Protein AF-A0A257IXV7-F1 (afdb_monomer_lite)

Structure (mmCIF, N/CA/C/O backbone):
data_AF-A0A257IXV7-F1
#
_entry.id   AF-A0A257IXV7-F1
#
loop_
_atom_site.group_PDB
_atom_site.id
_atom_site.type_symbol
_atom_site.label_atom_id
_atom_site.label_alt_id
_atom_site.label_comp_id
_atom_site.label_asym_id
_atom_site.label_entity_id
_atom_site.label_seq_id
_atom_site.pdbx_PDB_ins_code
_atom_site.Cartn_x
_atom_site.Cartn_y
_atom_site.Cartn_z
_atom_site.occupancy
_atom_site.B_iso_or_equiv
_atom_site.auth_seq_id
_atom_site.auth_comp_id
_atom_site.auth_asym_id
_atom_site.auth_atom_id
_atom_site.pdbx_PDB_model_num
ATOM 1 N N . MET A 1 1 ? -72.118 -37.838 -24.272 1.00 42.31 1 MET A N 1
ATOM 2 C CA . MET A 1 1 ? -72.171 -36.484 -24.863 1.00 42.31 1 MET A CA 1
ATOM 3 C C . MET A 1 1 ? -71.208 -36.444 -26.037 1.00 42.31 1 MET A C 1
ATOM 5 O O . MET A 1 1 ? -70.030 -36.716 -25.854 1.00 42.31 1 MET A O 1
ATOM 9 N N . ARG A 1 2 ? -71.746 -36.258 -27.247 1.00 42.31 2 ARG A N 1
ATOM 10 C CA . ARG A 1 2 ? -71.020 -36.169 -28.523 1.00 42.31 2 ARG A CA 1
ATOM 11 C C . ARG A 1 2 ? -70.826 -34.693 -28.878 1.00 42.31 2 ARG A C 1
ATOM 13 O O . ARG A 1 2 ? -71.788 -33.951 -28.738 1.00 42.31 2 ARG A O 1
ATOM 20 N N . ALA A 1 3 ? -69.662 -34.327 -29.409 1.00 39.88 3 ALA A N 1
ATOM 21 C CA . ALA A 1 3 ? -69.516 -33.292 -30.443 1.00 39.88 3 ALA A CA 1
ATOM 22 C C . ALA A 1 3 ? -68.103 -33.408 -31.058 1.00 39.88 3 ALA A C 1
ATOM 24 O O . ALA A 1 3 ? -67.112 -33.127 -30.395 1.00 39.88 3 ALA A O 1
ATOM 25 N N . THR A 1 4 ? -67.938 -34.179 -32.137 1.00 46.69 4 THR A N 1
ATOM 26 C CA . THR A 1 4 ? -67.745 -33.710 -33.530 1.00 46.69 4 THR A CA 1
ATOM 27 C C . THR A 1 4 ? -66.687 -32.617 -33.723 1.00 46.69 4 THR A C 1
ATOM 29 O O . THR A 1 4 ? -66.918 -31.440 -33.480 1.00 46.69 4 THR A O 1
ATOM 32 N N . ARG A 1 5 ? -65.536 -33.064 -34.251 1.00 48.94 5 ARG A N 1
ATOM 33 C CA . ARG A 1 5 ? -64.603 -32.294 -35.092 1.00 48.94 5 ARG A CA 1
ATOM 34 C C . ARG A 1 5 ? -65.291 -31.898 -36.408 1.00 48.94 5 ARG A C 1
ATOM 36 O O . ARG A 1 5 ? -66.343 -32.457 -36.689 1.00 48.94 5 ARG A O 1
ATOM 43 N N . TRP A 1 6 ? -64.643 -31.019 -37.179 1.00 37.69 6 TRP A N 1
ATOM 44 C CA . TRP A 1 6 ? -64.470 -30.893 -38.652 1.00 37.69 6 TRP A CA 1
ATOM 45 C C . TRP A 1 6 ? -64.016 -29.430 -38.887 1.00 37.69 6 TRP A C 1
ATOM 47 O O . TRP A 1 6 ? -64.433 -28.561 -38.135 1.00 37.69 6 TRP A O 1
ATOM 57 N N . ALA A 1 7 ? -63.242 -29.002 -39.879 1.00 41.19 7 ALA A N 1
ATOM 58 C CA . ALA A 1 7 ? -62.099 -29.504 -40.631 1.00 41.19 7 ALA A CA 1
ATOM 59 C C . ALA A 1 7 ? -61.463 -28.248 -41.294 1.00 41.19 7 ALA A C 1
ATOM 61 O O . ALA A 1 7 ? -62.128 -27.234 -41.476 1.00 41.19 7 ALA A O 1
ATOM 62 N N . ASN A 1 8 ? -60.172 -28.358 -41.595 1.00 44.66 8 ASN A N 1
ATOM 63 C CA . ASN A 1 8 ? -59.242 -27.507 -42.357 1.00 44.66 8 ASN A CA 1
ATOM 64 C C . ASN A 1 8 ? -59.775 -26.559 -43.453 1.00 44.66 8 ASN A C 1
ATOM 66 O O . ASN A 1 8 ? -60.693 -26.929 -44.171 1.00 44.66 8 ASN A O 1
ATOM 70 N N . LEU A 1 9 ? -59.042 -25.450 -43.678 1.00 38.41 9 LEU A N 1
ATOM 71 C CA . LEU A 1 9 ? -58.575 -24.875 -44.974 1.00 38.41 9 LEU A CA 1
ATOM 72 C C . LEU A 1 9 ? -57.929 -23.497 -44.671 1.00 38.41 9 LEU A C 1
ATOM 74 O O . LEU A 1 9 ? -58.602 -22.598 -44.190 1.00 38.41 9 LEU A O 1
ATOM 78 N N . ALA A 1 10 ? -56.600 -23.349 -44.621 1.00 39.06 10 ALA A N 1
ATOM 79 C CA . ALA A 1 10 ? -55.669 -23.092 -45.732 1.00 39.06 10 ALA A CA 1
ATOM 80 C C . ALA A 1 10 ? -56.021 -21.867 -46.606 1.00 39.06 10 ALA A C 1
ATOM 82 O O . ALA A 1 10 ? -56.956 -21.943 -47.392 1.00 39.06 10 ALA A O 1
ATOM 83 N N . ALA A 1 11 ? -55.223 -20.792 -46.506 1.00 33.66 11 ALA A N 1
ATOM 84 C CA . ALA A 1 11 ? -54.582 -20.081 -47.630 1.00 33.66 11 ALA A CA 1
ATOM 85 C C . ALA A 1 11 ? -53.959 -18.746 -47.167 1.00 33.66 11 ALA A C 1
ATOM 87 O O . ALA A 1 11 ? -54.632 -17.873 -46.626 1.00 33.66 11 ALA A O 1
ATOM 88 N N . MET A 1 12 ? -52.657 -18.598 -47.418 1.00 40.56 12 MET A N 1
ATOM 89 C CA . MET A 1 12 ? -51.965 -17.310 -47.542 1.00 40.56 12 MET A CA 1
ATOM 90 C C . MET A 1 12 ? -52.510 -16.531 -48.753 1.00 40.56 12 MET A C 1
ATOM 92 O O . MET A 1 12 ? -52.848 -17.166 -49.745 1.00 40.56 12 MET A O 1
ATOM 96 N N . LEU A 1 13 ? -52.492 -15.191 -48.720 1.00 32.16 13 LEU A N 1
ATOM 97 C CA . LEU A 1 13 ? -51.752 -14.344 -49.680 1.00 32.16 13 LEU A CA 1
ATOM 98 C C . LEU A 1 13 ? -51.923 -12.835 -49.367 1.00 32.16 13 LEU A C 1
ATOM 100 O O . LEU A 1 13 ? -53.020 -12.293 -49.373 1.00 32.16 13 LEU A O 1
ATOM 104 N N . THR A 1 14 ? -50.778 -12.208 -49.092 1.00 34.28 14 THR A N 1
ATOM 105 C CA . THR A 1 14 ? -50.257 -10.901 -49.553 1.00 34.28 14 THR A CA 1
ATOM 106 C C . THR A 1 14 ? -51.119 -9.631 -49.726 1.00 34.28 14 THR A C 1
ATOM 108 O O . THR A 1 14 ? -51.971 -9.534 -50.597 1.00 34.28 14 THR A O 1
ATOM 111 N N . ALA A 1 15 ? -50.611 -8.593 -49.039 1.00 35.75 15 ALA A N 1
ATOM 112 C CA . ALA A 1 15 ? -50.247 -7.241 -49.503 1.00 35.75 15 ALA A CA 1
ATOM 113 C C . ALA A 1 15 ? -51.331 -6.207 -49.860 1.00 35.75 15 ALA A C 1
ATOM 115 O O . ALA A 1 15 ? -51.980 -6.310 -50.891 1.00 35.75 15 ALA A O 1
ATOM 116 N N . LEU A 1 16 ? -51.318 -5.077 -49.133 1.00 35.91 16 LEU A N 1
ATOM 117 C CA . LEU A 1 16 ? -51.128 -3.760 -49.757 1.00 35.91 16 LEU A CA 1
ATOM 118 C C . LEU A 1 16 ? -50.654 -2.711 -48.734 1.00 35.91 16 LEU A C 1
ATOM 120 O O . LEU A 1 16 ? -51.244 -2.548 -47.670 1.00 35.91 16 LEU A O 1
ATOM 124 N N . ALA A 1 17 ? -49.572 -2.011 -49.075 1.00 44.06 17 ALA A N 1
ATOM 125 C CA . ALA A 1 17 ? -49.037 -0.870 -48.343 1.00 44.06 17 ALA A CA 1
ATOM 126 C C . ALA A 1 17 ? -49.792 0.413 -48.724 1.00 44.06 17 ALA A C 1
ATOM 128 O O . ALA A 1 17 ? -50.020 0.658 -49.905 1.00 44.06 17 ALA A O 1
ATOM 129 N N . MET A 1 18 ? -50.104 1.257 -47.739 1.00 43.31 18 MET A N 1
ATOM 130 C CA . MET A 1 18 ? -50.515 2.650 -47.939 1.00 43.31 18 MET A CA 1
ATOM 131 C C . MET A 1 18 ? -49.781 3.514 -46.914 1.00 43.31 18 MET A C 1
ATOM 133 O O . MET A 1 18 ? -49.953 3.364 -45.706 1.00 43.31 18 MET A O 1
ATOM 137 N N . ALA A 1 19 ? -48.914 4.381 -47.430 1.00 45.53 19 ALA A N 1
ATOM 138 C CA . ALA A 1 19 ? -48.172 5.373 -46.675 1.00 45.53 19 ALA A CA 1
ATOM 139 C C . ALA A 1 19 ? -49.115 6.494 -46.208 1.00 45.53 19 ALA A C 1
ATOM 141 O O . ALA A 1 19 ? -49.811 7.102 -47.019 1.00 45.53 19 ALA A O 1
ATOM 142 N N . GLY A 1 20 ? -49.106 6.779 -44.906 1.00 43.50 20 GLY A N 1
ATOM 143 C CA . GLY A 1 20 ? -49.754 7.938 -44.300 1.00 43.50 20 GLY A CA 1
ATOM 144 C C . GLY A 1 20 ? -48.741 8.675 -43.433 1.00 43.50 20 GLY A C 1
ATOM 145 O O . GLY A 1 20 ? -48.209 8.112 -42.480 1.00 43.50 20 GLY A O 1
ATOM 146 N N . ALA A 1 21 ? -48.435 9.915 -43.804 1.00 47.16 21 ALA A N 1
ATOM 147 C CA . ALA A 1 21 ? -47.512 10.783 -43.092 1.00 47.16 21 ALA A CA 1
ATOM 148 C C . ALA A 1 21 ? -48.084 11.172 -41.717 1.00 47.16 21 ALA A C 1
ATOM 150 O O . ALA A 1 21 ? -49.060 11.914 -41.634 1.00 47.16 21 ALA A O 1
ATOM 151 N N . CYS A 1 22 ? -47.446 10.712 -40.640 1.00 43.06 22 CYS A N 1
ATOM 152 C CA . CYS A 1 22 ? -47.601 11.293 -39.311 1.00 43.06 22 CYS A CA 1
ATOM 153 C C . CYS A 1 22 ? -46.406 12.209 -39.046 1.00 43.06 22 CYS A C 1
ATOM 155 O O . CYS A 1 22 ? -45.269 11.761 -38.919 1.00 43.06 22 CYS A O 1
ATOM 157 N N . THR A 1 23 ? -46.670 13.508 -38.959 1.00 49.91 23 THR A N 1
ATOM 158 C CA . THR A 1 23 ? -45.744 14.502 -38.419 1.00 49.91 23 THR A CA 1
ATOM 159 C C . THR A 1 23 ? -45.513 14.219 -36.936 1.00 49.91 23 THR A C 1
ATOM 161 O O . THR A 1 23 ? -46.316 14.608 -36.090 1.00 49.91 23 THR A O 1
ATOM 164 N N . SER A 1 24 ? -44.427 13.526 -36.604 1.00 49.66 24 SER A N 1
ATOM 165 C CA . SER A 1 24 ? -43.945 13.420 -35.230 1.00 49.66 24 SER A CA 1
ATOM 166 C C . SER A 1 24 ? -43.101 14.649 -34.902 1.00 49.66 24 SER A C 1
ATOM 168 O O . SER A 1 24 ? -42.009 14.833 -35.438 1.00 49.66 24 SER A O 1
ATOM 170 N N . VAL A 1 25 ? -43.625 15.489 -34.013 1.00 52.75 25 VAL A N 1
ATOM 171 C CA . VAL A 1 25 ? -42.860 16.526 -33.319 1.00 52.75 25 VAL A CA 1
ATOM 172 C C . VAL A 1 25 ? -41.754 15.819 -32.533 1.00 52.75 25 VAL A C 1
ATOM 174 O O . VAL A 1 25 ? -42.038 15.083 -31.592 1.00 52.75 25 VAL A O 1
ATOM 177 N N . VAL A 1 26 ? -40.499 15.992 -32.947 1.00 58.50 26 VAL A N 1
ATOM 178 C CA . VAL A 1 26 ? -39.333 15.551 -32.174 1.00 58.50 26 VAL A CA 1
ATOM 179 C C . VAL A 1 26 ? -39.197 16.515 -30.993 1.00 58.50 26 VAL A C 1
ATOM 181 O O . VAL A 1 26 ? -38.972 17.704 -31.232 1.00 58.50 26 VAL A O 1
ATOM 184 N N . PRO A 1 27 ? -39.338 16.077 -29.730 1.00 53.91 27 PRO A N 1
ATOM 185 C CA . PRO A 1 27 ? -38.939 16.922 -28.620 1.00 53.91 27 PRO A CA 1
ATOM 186 C C . PRO A 1 27 ? -37.428 17.143 -28.728 1.00 53.91 27 PRO A C 1
ATOM 188 O O . PRO A 1 27 ? -36.652 16.190 -28.815 1.00 53.91 27 PRO A O 1
ATOM 191 N N . LEU A 1 28 ? -37.021 18.410 -28.764 1.00 49.88 28 LEU A N 1
ATOM 192 C CA . LEU A 1 28 ? -35.622 18.807 -28.709 1.00 49.88 28 LEU A CA 1
ATOM 193 C C . LEU A 1 28 ? -35.062 18.315 -27.367 1.00 49.88 28 LEU A C 1
ATOM 195 O O . LEU A 1 28 ? -35.326 18.904 -26.319 1.00 49.88 28 LEU A O 1
ATOM 199 N N . ALA A 1 29 ? -34.343 17.194 -27.391 1.00 58.00 29 ALA A N 1
ATOM 200 C CA . ALA A 1 29 ? -33.554 16.757 -26.252 1.00 58.00 29 ALA A CA 1
ATOM 201 C C . ALA A 1 29 ? -32.572 17.888 -25.893 1.00 58.00 29 ALA A C 1
ATOM 203 O O . ALA A 1 29 ? -31.988 18.488 -26.804 1.00 58.00 29 ALA A O 1
ATOM 204 N N . PRO A 1 30 ? -32.386 18.216 -24.601 1.00 62.91 30 PRO A N 1
ATOM 205 C CA . PRO A 1 30 ? -31.388 19.200 -24.206 1.00 62.91 30 PRO A CA 1
ATOM 206 C C . PRO A 1 30 ? -30.013 18.780 -24.756 1.00 62.91 30 PRO A C 1
ATOM 208 O O . PRO A 1 30 ? -29.715 17.581 -24.789 1.00 62.91 30 PRO A O 1
ATOM 211 N N . PRO A 1 31 ? -29.178 19.729 -25.224 1.00 50.50 31 PRO A N 1
ATOM 212 C CA . PRO A 1 31 ? -27.864 19.403 -25.755 1.00 50.50 31 PRO A CA 1
ATOM 213 C C . PRO A 1 31 ? -27.075 18.614 -24.714 1.00 50.50 31 PRO A C 1
ATOM 215 O O . PRO A 1 31 ? -27.002 18.991 -23.545 1.00 50.50 31 PRO A O 1
ATOM 218 N N . GLY A 1 32 ? -26.547 17.484 -25.186 1.00 51.59 32 GLY A N 1
ATOM 219 C CA . GLY A 1 32 ? -25.993 16.401 -24.399 1.00 51.59 32 GLY A CA 1
ATOM 220 C C . GLY A 1 32 ? -25.179 16.856 -23.199 1.00 51.59 32 GLY A C 1
ATOM 221 O O . GLY A 1 32 ? -24.059 17.352 -23.330 1.00 51.59 32 GLY A O 1
ATOM 222 N N . VAL A 1 33 ? -25.686 16.504 -22.021 1.00 48.50 33 VAL A N 1
ATOM 223 C CA . VAL A 1 33 ? -24.799 15.975 -20.996 1.00 48.50 33 VAL A CA 1
ATOM 224 C C . VAL A 1 3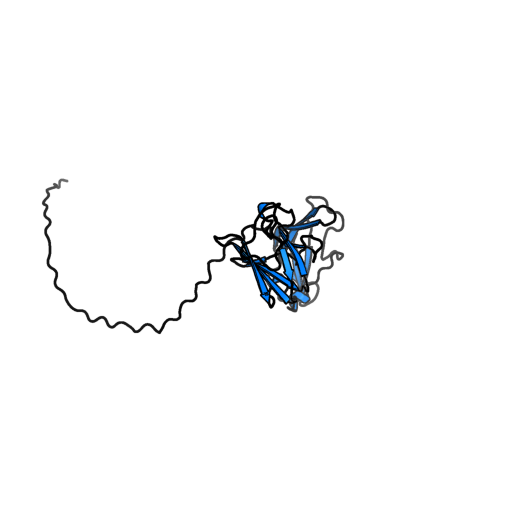3 ? -24.190 14.738 -21.639 1.00 48.50 33 VAL A C 1
ATOM 226 O O . VAL A 1 33 ? -24.833 13.697 -21.758 1.00 48.50 33 VAL A O 1
ATOM 229 N N . ARG A 1 34 ? -22.977 14.891 -22.179 1.00 45.25 34 ARG A N 1
ATOM 230 C CA . ARG A 1 34 ? -22.118 13.746 -22.445 1.00 45.25 34 ARG A CA 1
ATOM 231 C C . ARG A 1 34 ? -22.033 13.041 -21.110 1.00 45.25 34 ARG A C 1
ATOM 233 O O . ARG A 1 34 ? -21.413 13.560 -20.183 1.00 45.25 34 ARG A O 1
ATOM 240 N N . ASP A 1 35 ? -22.733 11.925 -21.022 1.00 36.25 35 ASP A N 1
ATOM 241 C CA . ASP A 1 35 ? -22.578 10.969 -19.956 1.00 36.25 35 ASP A CA 1
ATOM 242 C C . ASP A 1 35 ? -21.119 10.513 -20.034 1.00 36.25 35 ASP A C 1
ATOM 244 O O . ASP A 1 35 ? -20.747 9.610 -20.780 1.00 36.25 35 ASP A O 1
ATOM 248 N N . GLN A 1 36 ? -20.244 11.238 -19.336 1.00 47.19 36 GLN A N 1
ATOM 249 C CA . GLN A 1 36 ? -18.867 10.844 -19.079 1.00 47.19 36 GLN A CA 1
ATOM 250 C C . GLN A 1 36 ? -18.877 9.748 -18.008 1.00 47.19 36 GLN A C 1
ATOM 252 O O . GLN A 1 36 ? -18.089 9.760 -17.074 1.00 47.19 36 GLN A O 1
ATOM 257 N N . SER A 1 37 ? -19.757 8.764 -18.166 1.00 45.78 37 SER A N 1
ATOM 258 C CA . SER A 1 37 ? -19.691 7.481 -17.486 1.00 45.78 37 SER A CA 1
ATOM 259 C C . SER A 1 37 ? -18.889 6.515 -18.356 1.00 45.78 37 SER A C 1
ATOM 261 O O . SER A 1 37 ? -19.312 5.411 -18.669 1.00 45.78 37 SER A O 1
ATOM 263 N N . ALA A 1 38 ? -17.687 6.942 -18.742 1.00 46.12 38 ALA A N 1
ATOM 264 C CA . ALA A 1 38 ? -16.589 6.024 -19.019 1.00 46.12 38 ALA A CA 1
ATOM 265 C C . ALA A 1 38 ? -15.672 5.963 -17.787 1.00 46.12 38 ALA A C 1
ATOM 267 O O . ALA A 1 38 ? -14.448 5.957 -17.896 1.00 46.12 38 ALA A O 1
ATOM 268 N N . ALA A 1 39 ? -16.263 5.921 -16.589 1.00 48.34 39 ALA A N 1
ATOM 269 C CA . ALA A 1 39 ? -15.598 5.315 -15.450 1.00 48.34 39 ALA A CA 1
ATOM 270 C C . ALA A 1 39 ? -15.524 3.817 -15.763 1.00 48.34 39 ALA A C 1
ATOM 272 O O . ALA A 1 39 ? -16.486 3.080 -15.557 1.00 48.34 39 ALA A O 1
ATOM 273 N N . GLY A 1 40 ? -14.417 3.394 -16.380 1.00 56.50 40 GLY A N 1
ATOM 274 C CA . GLY A 1 40 ? -14.159 1.985 -16.652 1.00 56.50 40 GLY A CA 1
ATOM 275 C C . GLY A 1 40 ? -14.419 1.172 -15.388 1.00 56.50 40 GLY A C 1
ATOM 276 O O . GLY A 1 40 ? -13.974 1.560 -14.306 1.00 56.50 40 GLY A O 1
ATOM 277 N N . ALA A 1 41 ? -15.191 0.094 -15.523 1.00 66.62 41 ALA A N 1
ATOM 278 C CA . ALA A 1 41 ? -15.549 -0.768 -14.410 1.00 66.62 41 ALA A CA 1
ATOM 279 C C . ALA A 1 41 ? -14.288 -1.134 -13.612 1.00 66.62 41 ALA A C 1
ATOM 281 O O . ALA A 1 41 ? -13.297 -1.601 -14.174 1.00 66.62 41 ALA A O 1
ATOM 282 N N . CYS A 1 42 ? -14.327 -0.867 -12.309 1.00 84.75 42 CYS A N 1
ATOM 283 C CA . CYS A 1 42 ? -13.271 -1.228 -11.375 1.00 84.75 42 CYS A CA 1
ATOM 284 C C . CYS A 1 42 ? -12.997 -2.736 -11.505 1.00 84.75 42 CYS A C 1
ATOM 286 O O . CYS A 1 42 ? -13.923 -3.533 -11.356 1.00 84.75 42 CYS A O 1
ATOM 288 N N . SER A 1 43 ? -11.764 -3.136 -11.821 1.00 90.06 43 SER A N 1
ATOM 289 C CA . SER A 1 43 ? -11.393 -4.545 -11.953 1.00 90.06 43 SER A CA 1
ATOM 290 C C . SER A 1 43 ? -10.721 -5.061 -10.685 1.00 90.06 43 SER A C 1
ATOM 292 O O . SER A 1 43 ? -10.212 -4.291 -9.866 1.00 90.06 43 SER A O 1
ATOM 294 N N . ALA A 1 44 ? -10.694 -6.386 -10.529 1.00 90.25 44 ALA A N 1
ATOM 295 C CA . ALA A 1 44 ? -9.913 -7.026 -9.479 1.00 90.25 44 ALA A CA 1
ATOM 296 C C . ALA A 1 44 ? -8.414 -6.728 -9.656 1.00 90.25 44 ALA A C 1
ATOM 298 O O . ALA A 1 44 ? -7.932 -6.545 -10.780 1.00 90.25 44 ALA A O 1
ATOM 299 N N . ALA A 1 45 ? -7.692 -6.681 -8.536 1.00 92.81 45 ALA A N 1
ATOM 300 C CA . ALA A 1 45 ? -6.249 -6.513 -8.530 1.00 92.81 45 ALA A CA 1
ATOM 301 C C . ALA A 1 45 ? -5.571 -7.744 -9.168 1.00 92.81 45 ALA A C 1
ATOM 303 O O . ALA A 1 45 ? -5.914 -8.869 -8.798 1.00 92.81 45 ALA A O 1
ATOM 304 N N . PRO A 1 46 ? -4.598 -7.569 -10.083 1.00 91.75 46 PRO A N 1
ATOM 305 C CA . PRO A 1 46 ? -3.928 -8.678 -10.769 1.00 91.75 46 PRO A CA 1
ATOM 306 C C . PRO A 1 46 ? -3.293 -9.724 -9.849 1.00 91.75 46 PRO A C 1
ATOM 308 O O . PRO A 1 46 ? -3.236 -10.893 -10.217 1.00 91.75 46 PRO A O 1
ATOM 311 N N . TRP A 1 47 ? -2.842 -9.317 -8.661 1.00 92.75 47 TRP A N 1
ATOM 312 C CA . TRP A 1 47 ? -2.198 -10.200 -7.684 1.00 92.75 47 TRP A CA 1
ATOM 313 C C . TRP A 1 47 ? -3.019 -10.413 -6.404 1.00 92.75 47 TRP A C 1
ATOM 315 O O . TRP A 1 47 ? -2.491 -10.884 -5.395 1.00 92.75 47 TRP A O 1
ATOM 325 N N . GLY A 1 48 ? -4.322 -10.106 -6.451 1.00 88.12 48 GLY A N 1
ATOM 326 C CA . GLY A 1 48 ? -5.224 -10.245 -5.307 1.00 88.12 48 GLY A CA 1
ATOM 327 C C . GLY A 1 48 ? -4.733 -9.451 -4.096 1.00 88.12 48 GLY A C 1
ATOM 328 O O . GLY A 1 48 ? -4.376 -8.281 -4.230 1.00 88.12 48 GLY A O 1
ATOM 329 N N . ASP A 1 49 ? -4.684 -10.118 -2.943 1.00 82.25 49 ASP A N 1
ATOM 330 C CA . ASP A 1 49 ? -4.285 -9.534 -1.656 1.00 82.25 49 ASP A CA 1
ATOM 331 C C . ASP A 1 49 ? -2.761 -9.421 -1.462 1.00 82.25 49 ASP A C 1
ATOM 333 O O . ASP A 1 49 ? -2.320 -8.984 -0.405 1.00 82.25 49 ASP A O 1
ATOM 337 N N . ASN A 1 50 ? -1.952 -9.802 -2.459 1.00 88.38 50 ASN A N 1
ATOM 338 C CA . ASN A 1 50 ? -0.490 -9.708 -2.405 1.00 88.38 50 ASN A CA 1
ATOM 339 C C . ASN A 1 50 ? -0.017 -8.546 -3.297 1.00 88.38 50 ASN A C 1
ATOM 341 O O . ASN A 1 50 ? 0.224 -8.754 -4.493 1.00 88.38 50 ASN A O 1
ATOM 345 N N . PRO A 1 51 ? 0.053 -7.308 -2.774 1.00 91.25 51 PRO A N 1
ATOM 346 C CA . PRO A 1 51 ? 0.484 -6.157 -3.551 1.00 91.25 51 PRO A CA 1
ATOM 347 C C . PRO A 1 51 ? 1.981 -6.237 -3.889 1.00 91.25 51 PRO A C 1
ATOM 349 O O . PRO A 1 51 ? 2.761 -6.866 -3.173 1.00 91.25 51 PRO A O 1
ATOM 352 N N . PRO A 1 52 ? 2.412 -5.584 -4.977 1.00 96.56 52 PRO A N 1
ATOM 353 C CA . PRO A 1 52 ? 3.823 -5.423 -5.267 1.00 96.56 52 PRO A CA 1
ATOM 354 C C . PRO A 1 52 ? 4.394 -4.218 -4.496 1.00 96.56 52 PRO A C 1
ATOM 356 O O . PRO A 1 52 ? 3.675 -3.287 -4.125 1.00 96.56 52 PRO A O 1
ATOM 359 N N . TYR A 1 53 ? 5.713 -4.185 -4.366 1.00 97.81 53 TYR A N 1
ATOM 360 C CA . TYR A 1 53 ? 6.478 -3.133 -3.703 1.00 97.81 53 TYR A CA 1
ATOM 361 C C . TYR A 1 53 ? 7.479 -2.510 -4.673 1.00 97.81 53 TYR A C 1
ATOM 363 O O . TYR A 1 53 ? 7.963 -3.165 -5.603 1.00 97.81 53 TYR A O 1
ATOM 371 N N . LEU A 1 54 ? 7.821 -1.243 -4.450 1.00 98.06 54 LEU A N 1
ATOM 372 C CA . LEU A 1 54 ? 8.969 -0.602 -5.083 1.00 98.06 54 LEU A CA 1
ATOM 373 C C . LEU A 1 54 ? 10.237 -1.008 -4.325 1.00 98.06 54 LEU A C 1
ATOM 375 O O . LEU A 1 54 ? 10.470 -0.520 -3.228 1.00 98.06 54 LEU A O 1
ATOM 379 N N . ARG A 1 55 ? 11.075 -1.875 -4.895 1.00 97.81 55 ARG A N 1
ATOM 380 C CA . ARG A 1 55 ? 12.247 -2.440 -4.200 1.00 97.81 55 ARG A CA 1
ATOM 381 C C . ARG A 1 55 ? 13.533 -1.990 -4.875 1.00 97.81 55 ARG A C 1
ATOM 383 O O . ARG A 1 55 ? 13.733 -2.284 -6.051 1.00 97.81 55 ARG A O 1
ATOM 390 N N . GLY A 1 56 ? 14.420 -1.306 -4.160 1.00 97.31 56 GLY A N 1
ATOM 391 C CA . GLY A 1 56 ? 15.630 -0.750 -4.760 1.00 97.31 56 GLY A CA 1
ATOM 392 C C . GLY A 1 56 ? 16.590 -0.074 -3.788 1.00 97.31 56 GLY A C 1
ATOM 393 O O . GLY A 1 56 ? 16.602 -0.338 -2.587 1.00 97.31 56 GLY A O 1
ATOM 394 N N . THR A 1 57 ? 17.419 0.828 -4.313 1.00 97.62 57 THR A N 1
ATOM 395 C CA . THR A 1 57 ? 18.431 1.544 -3.519 1.00 97.62 57 THR A CA 1
ATOM 396 C C . THR A 1 57 ? 17.829 2.428 -2.422 1.00 97.62 57 THR A C 1
ATOM 398 O O . THR A 1 57 ? 18.507 2.688 -1.434 1.00 97.62 57 THR A O 1
ATOM 401 N N . MET A 1 58 ? 16.571 2.862 -2.563 1.00 95.25 58 MET A N 1
ATOM 402 C CA . MET A 1 58 ? 15.853 3.681 -1.575 1.00 95.25 58 MET A CA 1
ATOM 403 C C . MET A 1 58 ? 15.499 2.933 -0.282 1.00 95.25 58 MET A C 1
ATOM 405 O O . MET A 1 58 ? 15.361 3.564 0.759 1.00 95.25 58 MET A O 1
ATOM 409 N N . ASN A 1 59 ? 15.364 1.607 -0.336 1.00 93.31 59 ASN A N 1
ATOM 410 C CA . ASN A 1 59 ? 14.910 0.775 0.781 1.00 93.31 59 ASN A CA 1
ATOM 411 C C . ASN A 1 59 ? 15.729 -0.512 0.923 1.00 93.31 59 ASN A C 1
ATOM 413 O O . ASN A 1 59 ? 15.244 -1.512 1.442 1.00 93.31 59 ASN A O 1
ATOM 417 N N . GLN A 1 60 ? 16.979 -0.505 0.446 1.00 95.12 60 GLN A N 1
ATOM 418 C CA . GLN A 1 60 ? 17.893 -1.651 0.544 1.00 95.12 60 GLN A CA 1
ATOM 419 C C . GLN A 1 60 ? 17.265 -2.949 -0.000 1.00 95.12 60 GLN A C 1
ATOM 421 O O . GLN A 1 60 ? 17.463 -4.033 0.554 1.00 95.12 60 GLN A O 1
ATOM 426 N N . TRP A 1 61 ? 16.487 -2.824 -1.081 1.00 93.88 61 TRP A N 1
ATOM 427 C CA . TRP A 1 61 ? 15.768 -3.919 -1.737 1.00 93.88 61 TRP A CA 1
ATOM 428 C C . TRP A 1 61 ? 14.728 -4.637 -0.859 1.00 93.88 61 TRP A C 1
ATOM 430 O O . TRP A 1 61 ? 14.313 -5.753 -1.184 1.00 93.88 61 TRP A O 1
ATOM 440 N N . GLN A 1 62 ? 14.282 -4.024 0.236 1.00 90.75 62 GLN A N 1
ATOM 441 C CA . GLN A 1 62 ? 13.234 -4.568 1.103 1.00 90.75 62 GLN A CA 1
ATOM 442 C C . GLN A 1 62 ? 11.832 -4.289 0.546 1.00 90.75 62 GLN A C 1
ATOM 444 O O . GLN A 1 62 ? 11.668 -3.470 -0.353 1.00 90.75 62 GLN A O 1
ATOM 449 N N . ALA A 1 63 ? 10.839 -5.018 1.051 1.00 90.69 63 ALA A N 1
ATOM 450 C CA . ALA A 1 63 ? 9.422 -4.783 0.787 1.00 90.69 63 ALA A CA 1
ATOM 451 C C . ALA A 1 63 ? 8.800 -4.087 2.007 1.00 90.69 63 ALA A C 1
ATOM 453 O O . ALA A 1 63 ? 8.146 -4.718 2.832 1.00 90.69 63 ALA A O 1
ATOM 454 N N . ASP A 1 64 ? 9.093 -2.798 2.181 1.00 87.75 64 ASP A N 1
ATOM 455 C CA . ASP A 1 64 ? 8.548 -2.008 3.286 1.00 87.75 64 ASP A CA 1
ATOM 456 C C . ASP A 1 64 ? 7.160 -1.447 2.955 1.00 87.75 64 ASP A C 1
ATOM 458 O O . ASP A 1 64 ? 6.880 -1.096 1.809 1.00 87.75 64 ASP A O 1
ATOM 462 N N . GLU A 1 65 ? 6.312 -1.293 3.973 1.00 85.81 65 GLU A N 1
ATOM 463 C CA . GLU A 1 65 ? 4.933 -0.794 3.836 1.00 85.81 65 GLU A CA 1
ATOM 464 C C . GLU A 1 65 ? 4.852 0.588 3.160 1.00 85.81 65 GLU A C 1
ATOM 466 O O . GLU A 1 65 ? 3.894 0.875 2.444 1.00 85.81 65 GLU A O 1
ATOM 471 N N . ALA A 1 66 ? 5.865 1.448 3.332 1.00 88.06 66 ALA A N 1
ATOM 472 C CA . ALA A 1 66 ? 5.900 2.766 2.694 1.00 88.06 66 ALA A CA 1
ATOM 473 C C . ALA A 1 66 ? 6.181 2.697 1.179 1.00 88.06 66 ALA A C 1
ATOM 475 O O . ALA A 1 66 ? 5.948 3.677 0.471 1.00 88.06 66 ALA A O 1
ATOM 476 N N . SER A 1 67 ? 6.643 1.548 0.680 1.00 93.69 67 SER A N 1
ATOM 477 C CA . SER A 1 67 ? 6.913 1.263 -0.734 1.00 93.69 67 SER A CA 1
ATOM 478 C C . SER A 1 67 ? 5.851 0.372 -1.400 1.00 93.69 67 SER A C 1
ATOM 480 O O . SER A 1 67 ? 6.004 -0.004 -2.565 1.00 93.69 67 SER A O 1
ATOM 482 N N . GLU A 1 68 ? 4.776 0.028 -0.686 1.00 94.50 68 GLU A N 1
ATOM 483 C CA . GLU A 1 68 ? 3.690 -0.825 -1.178 1.00 94.50 68 GLU A CA 1
ATOM 484 C C . GLU A 1 68 ? 2.811 -0.097 -2.203 1.00 94.50 68 GLU A C 1
ATOM 486 O O . GLU A 1 68 ? 2.255 0.975 -1.936 1.00 94.50 68 GLU A O 1
ATOM 491 N N . PHE A 1 69 ? 2.600 -0.702 -3.371 1.00 95.44 69 PHE A N 1
ATOM 492 C CA . PHE A 1 69 ? 1.626 -0.180 -4.318 1.00 95.44 69 PHE A CA 1
ATOM 493 C C . PHE A 1 69 ? 0.196 -0.556 -3.937 1.00 95.44 69 PHE A C 1
ATOM 495 O O . PHE A 1 69 ? -0.120 -1.709 -3.652 1.00 95.44 69 PHE A O 1
ATOM 502 N N . VAL A 1 70 ? -0.722 0.393 -4.116 1.00 92.19 70 VAL A N 1
ATOM 503 C CA . VAL A 1 70 ? -2.145 0.184 -3.841 1.00 92.19 70 VAL A CA 1
ATOM 504 C C . VAL A 1 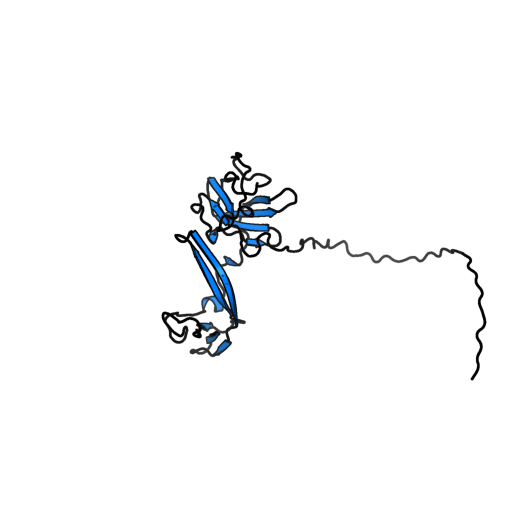70 ? -2.935 0.030 -5.120 1.00 92.19 70 VAL A C 1
ATOM 506 O O . VAL A 1 70 ? -2.858 0.877 -6.009 1.00 92.19 70 VAL A O 1
ATOM 509 N N . TRP A 1 71 ? -3.757 -1.014 -5.195 1.00 92.62 71 TRP A N 1
ATOM 510 C CA . TRP A 1 71 ? -4.697 -1.148 -6.299 1.00 92.62 71 TRP A CA 1
ATOM 511 C C . TRP A 1 71 ? -5.805 -0.089 -6.206 1.00 92.62 71 TRP A C 1
ATOM 513 O O . TRP A 1 71 ? -6.445 0.104 -5.167 1.00 92.62 71 TRP A O 1
ATOM 523 N N . ARG A 1 72 ? -6.028 0.614 -7.315 1.00 90.19 72 ARG A N 1
ATOM 524 C CA . ARG A 1 72 ? -7.041 1.658 -7.495 1.00 90.19 72 ARG A CA 1
ATOM 525 C C . ARG A 1 72 ? -7.771 1.409 -8.805 1.00 90.19 72 ARG A C 1
ATOM 527 O O . ARG A 1 72 ? -7.479 2.031 -9.821 1.00 90.19 72 ARG A O 1
ATOM 534 N N . CYS A 1 73 ? -8.712 0.471 -8.762 1.00 88.38 73 CYS A N 1
ATOM 535 C CA . CYS A 1 73 ? -9.606 0.045 -9.842 1.00 88.38 73 CYS A CA 1
ATOM 536 C C . CYS A 1 73 ? -8.982 -0.499 -11.127 1.00 88.38 73 CYS A C 1
ATOM 538 O O . CYS A 1 73 ? -9.463 -1.506 -11.627 1.00 88.38 73 CYS A O 1
ATOM 540 N N . ASN A 1 74 ? -7.960 0.134 -11.688 1.00 92.62 74 ASN A N 1
ATOM 541 C CA . ASN A 1 74 ? -7.326 -0.283 -12.935 1.00 92.62 74 ASN A CA 1
ATOM 542 C C . ASN A 1 74 ? -5.802 -0.078 -12.945 1.00 92.62 74 ASN A C 1
ATOM 544 O O . ASN A 1 74 ? -5.167 -0.229 -13.992 1.00 92.62 74 ASN A O 1
ATOM 548 N N . ALA A 1 75 ? -5.215 0.314 -11.814 1.00 95.19 75 ALA A N 1
ATOM 549 C CA . ALA A 1 75 ? -3.782 0.518 -11.676 1.00 95.19 75 ALA A CA 1
ATOM 550 C C . ALA A 1 75 ? -3.319 0.316 -10.235 1.00 95.19 75 ALA A C 1
ATOM 552 O O . ALA A 1 75 ? -4.059 0.581 -9.290 1.00 95.19 75 ALA A O 1
ATOM 553 N N . TYR A 1 76 ? -2.060 -0.075 -10.088 1.00 96.44 76 TYR A N 1
ATOM 554 C CA . TYR A 1 76 ? -1.315 0.027 -8.842 1.00 96.44 76 TYR A CA 1
ATOM 555 C C . TYR A 1 76 ? -0.703 1.426 -8.744 1.00 96.44 76 TYR A C 1
ATOM 557 O O . TYR A 1 76 ? -0.073 1.883 -9.697 1.00 96.44 76 TYR A O 1
ATOM 565 N N . GLN A 1 77 ? -0.872 2.114 -7.617 1.00 96.00 77 GLN A N 1
ATOM 566 C CA . GLN A 1 77 ? -0.336 3.459 -7.402 1.00 96.00 77 GLN A CA 1
ATOM 567 C C . GLN A 1 77 ? 0.485 3.529 -6.118 1.00 96.00 77 GLN A C 1
ATOM 569 O O . GLN A 1 77 ? 0.100 2.945 -5.110 1.00 96.00 77 GLN A O 1
ATOM 574 N N . LEU A 1 78 ? 1.594 4.265 -6.157 1.00 96.44 78 LEU A N 1
ATOM 575 C CA . LEU A 1 78 ? 2.469 4.502 -5.010 1.00 96.44 78 LEU A CA 1
ATOM 576 C C . LEU A 1 78 ? 2.906 5.968 -4.989 1.00 96.44 78 LEU A C 1
ATOM 578 O O . LEU A 1 78 ? 3.396 6.491 -5.990 1.00 96.44 78 LEU A O 1
ATOM 582 N N . ASN A 1 79 ? 2.737 6.625 -3.847 1.00 95.44 79 ASN A N 1
ATOM 583 C CA . ASN A 1 79 ? 3.296 7.949 -3.599 1.00 95.44 79 ASN A CA 1
ATOM 584 C C . ASN A 1 79 ? 4.734 7.811 -3.111 1.00 95.44 79 ASN A C 1
ATOM 586 O O . ASN A 1 79 ? 5.004 7.048 -2.192 1.00 95.44 79 ASN A O 1
ATOM 590 N N . VAL A 1 80 ? 5.643 8.587 -3.691 1.00 95.56 80 VAL A N 1
ATOM 591 C CA . VAL A 1 80 ? 7.055 8.610 -3.310 1.00 95.56 80 VAL A CA 1
ATOM 592 C C . VAL A 1 80 ? 7.498 10.031 -2.991 1.00 95.56 80 VAL A C 1
ATOM 594 O O . VAL A 1 80 ? 7.039 10.999 -3.599 1.00 95.56 80 VAL A O 1
ATOM 597 N N . GLN A 1 81 ? 8.394 10.158 -2.020 1.00 95.81 81 GLN A N 1
ATOM 598 C CA . GLN A 1 81 ? 9.093 11.400 -1.703 1.00 95.81 81 GLN A CA 1
ATOM 599 C C . GLN A 1 81 ? 10.595 11.121 -1.797 1.00 95.81 81 GLN A C 1
ATOM 601 O O . GLN A 1 81 ? 11.277 10.973 -0.788 1.00 95.81 81 GLN A O 1
ATOM 606 N N . LEU A 1 82 ? 11.086 10.970 -3.027 1.00 96.62 82 LEU A N 1
ATOM 607 C CA . LEU A 1 82 ? 12.463 10.568 -3.329 1.00 96.62 82 LEU A CA 1
ATOM 608 C C . LEU A 1 82 ? 13.146 11.635 -4.181 1.00 96.62 82 LEU A C 1
ATOM 610 O O . LEU A 1 82 ? 12.489 12.342 -4.940 1.00 96.62 82 LEU A O 1
ATOM 614 N N . SER A 1 83 ? 14.464 11.747 -4.077 1.00 97.19 83 SER A N 1
ATOM 615 C CA . SER A 1 83 ? 15.252 12.718 -4.837 1.00 97.19 83 SER A CA 1
ATOM 616 C C . SER A 1 83 ? 16.523 12.077 -5.361 1.00 97.19 83 SER A C 1
ATOM 618 O O . SER A 1 83 ? 17.206 11.383 -4.609 1.00 97.19 83 SER A O 1
ATOM 620 N N . GLY A 1 84 ? 16.888 12.386 -6.601 1.00 97.44 84 GLY A N 1
ATOM 621 C CA . GLY A 1 84 ? 18.091 11.838 -7.211 1.00 97.44 84 GLY A CA 1
ATOM 622 C C . GLY A 1 84 ? 17.836 10.526 -7.942 1.00 97.44 84 GLY A C 1
ATOM 623 O O . GLY A 1 84 ? 16.698 10.098 -8.135 1.00 97.44 84 GLY A O 1
ATOM 624 N N . GLU A 1 85 ? 18.921 9.908 -8.398 1.00 97.62 85 GLU A N 1
ATOM 625 C CA . GLU A 1 85 ? 18.869 8.656 -9.146 1.00 97.62 85 GLU A CA 1
ATOM 626 C C . GLU A 1 85 ? 18.713 7.455 -8.206 1.00 97.62 85 GLU A C 1
ATOM 628 O O . GLU A 1 85 ? 19.478 7.280 -7.254 1.00 97.62 85 GLU A O 1
ATOM 633 N N . HIS A 1 86 ? 17.749 6.590 -8.509 1.00 98.00 86 HIS A N 1
ATOM 634 C CA . HIS A 1 86 ? 17.570 5.316 -7.831 1.00 98.00 86 HIS A CA 1
ATOM 635 C C . HIS A 1 86 ? 17.497 4.165 -8.826 1.00 98.00 86 HIS A C 1
ATOM 637 O O . HIS A 1 86 ? 16.925 4.294 -9.912 1.00 98.00 86 HIS A O 1
ATOM 643 N N . ARG A 1 87 ? 18.023 3.010 -8.400 1.00 98.06 87 ARG A N 1
ATOM 644 C CA . ARG A 1 87 ? 17.849 1.739 -9.104 1.00 98.06 87 ARG A CA 1
ATOM 645 C C . ARG A 1 87 ? 16.879 0.852 -8.358 1.00 98.06 87 ARG A C 1
ATOM 647 O O . ARG A 1 87 ? 16.980 0.753 -7.136 1.00 98.06 87 ARG A O 1
ATOM 654 N N . PHE A 1 88 ? 15.951 0.232 -9.075 1.00 98.12 88 PHE A N 1
ATOM 655 C CA . PHE A 1 88 ? 14.887 -0.551 -8.454 1.00 98.12 88 PHE A CA 1
ATOM 656 C C . PHE A 1 88 ? 14.272 -1.583 -9.399 1.00 98.12 88 PHE A C 1
ATOM 658 O O . PHE A 1 88 ? 14.486 -1.578 -10.612 1.00 98.12 88 PHE A O 1
ATOM 665 N N . LYS A 1 89 ? 13.467 -2.462 -8.817 1.00 98.31 89 LYS A N 1
ATOM 666 C CA . LYS A 1 89 ? 12.491 -3.320 -9.480 1.00 98.31 89 LYS A CA 1
ATOM 667 C C . LYS A 1 89 ? 11.148 -3.171 -8.769 1.00 98.31 89 LYS A C 1
ATOM 669 O O . LYS A 1 89 ? 11.065 -2.597 -7.683 1.00 98.31 89 LYS A O 1
ATOM 674 N N . ILE A 1 90 ? 10.103 -3.699 -9.383 1.00 98.44 90 ILE A N 1
ATOM 675 C CA . ILE A 1 90 ? 8.819 -3.915 -8.725 1.00 98.44 90 ILE A CA 1
ATOM 676 C C . ILE A 1 90 ? 8.684 -5.415 -8.501 1.00 98.44 90 ILE A C 1
ATOM 678 O O . ILE A 1 90 ? 8.922 -6.177 -9.433 1.00 98.44 90 ILE A O 1
ATOM 682 N N . ALA A 1 91 ? 8.361 -5.839 -7.288 1.00 97.62 91 ALA A N 1
ATOM 683 C CA . ALA A 1 91 ? 8.095 -7.239 -6.960 1.00 97.62 91 ALA A CA 1
ATOM 684 C C . ALA A 1 91 ? 7.318 -7.311 -5.649 1.00 97.62 91 ALA A C 1
ATOM 686 O O . ALA A 1 91 ? 7.357 -6.364 -4.863 1.00 97.62 91 ALA A O 1
ATOM 687 N N . ASP A 1 92 ? 6.636 -8.419 -5.399 1.00 95.31 92 ASP A N 1
ATOM 688 C CA . ASP A 1 92 ? 6.090 -8.685 -4.072 1.00 95.31 92 ASP A CA 1
ATOM 689 C C . ASP A 1 92 ? 7.189 -8.985 -3.034 1.00 95.31 92 ASP A C 1
ATOM 691 O O . ASP A 1 92 ? 8.391 -8.935 -3.321 1.00 95.31 92 ASP A O 1
ATOM 695 N N . ASP A 1 93 ? 6.772 -9.246 -1.799 1.00 93.06 93 ASP A N 1
ATOM 696 C CA . ASP A 1 93 ? 7.647 -9.510 -0.655 1.00 93.06 93 ASP A CA 1
ATOM 697 C C . ASP A 1 93 ? 8.533 -10.754 -0.849 1.00 93.06 93 ASP A C 1
ATOM 699 O O . ASP A 1 93 ? 9.734 -10.727 -0.553 1.00 93.06 93 ASP A O 1
ATOM 703 N N . SER A 1 94 ? 7.964 -11.798 -1.441 1.00 91.44 94 SER A N 1
ATOM 704 C CA . SER A 1 94 ? 8.564 -13.116 -1.651 1.00 91.44 94 SER A CA 1
ATOM 705 C C . SER A 1 94 ? 9.342 -13.260 -2.964 1.00 91.44 94 SER A C 1
ATOM 707 O O . SER A 1 94 ? 9.882 -14.335 -3.227 1.00 91.44 94 SER A O 1
ATOM 709 N N . TRP A 1 95 ? 9.454 -12.194 -3.766 1.00 92.88 95 TRP A N 1
ATOM 710 C CA . TRP A 1 95 ? 10.100 -12.219 -5.085 1.00 92.88 95 TRP A CA 1
ATOM 711 C C . TRP A 1 95 ? 9.515 -13.289 -6.021 1.00 92.88 95 TRP A C 1
ATOM 713 O O . TRP A 1 95 ? 10.258 -13.933 -6.767 1.00 92.88 95 TRP A O 1
ATOM 723 N N . ARG A 1 96 ? 8.192 -13.499 -6.020 1.00 94.31 96 ARG A N 1
ATOM 724 C CA . ARG A 1 96 ? 7.578 -14.450 -6.962 1.00 94.31 96 ARG A CA 1
ATOM 725 C C . ARG A 1 96 ? 7.860 -14.014 -8.393 1.00 94.31 96 ARG A C 1
ATOM 727 O O . ARG A 1 96 ? 7.605 -12.864 -8.749 1.00 94.31 96 ARG A O 1
ATOM 734 N N . ASP A 1 97 ? 8.330 -14.945 -9.220 1.00 96.06 97 ASP A N 1
ATOM 735 C CA . ASP A 1 97 ? 8.765 -14.688 -10.597 1.00 96.06 97 ASP A CA 1
ATOM 736 C C . ASP A 1 97 ? 7.744 -13.899 -11.424 1.00 96.06 97 ASP A C 1
ATOM 738 O O . ASP A 1 97 ? 8.110 -13.020 -12.208 1.00 96.06 97 ASP A O 1
ATOM 742 N N . ASP A 1 98 ? 6.454 -14.180 -11.250 1.00 93.56 98 ASP A N 1
ATOM 743 C CA . ASP A 1 98 ? 5.396 -13.503 -11.985 1.00 93.56 98 ASP A CA 1
ATOM 744 C C . ASP A 1 98 ? 5.155 -12.065 -11.503 1.00 93.56 98 ASP A C 1
ATOM 746 O O . ASP A 1 98 ? 4.579 -11.283 -12.253 1.00 93.56 98 ASP A O 1
ATOM 750 N N . THR A 1 99 ? 5.610 -11.666 -10.316 1.00 95.50 99 THR A N 1
ATOM 751 C CA . THR A 1 99 ? 5.460 -10.290 -9.807 1.00 95.50 99 THR A CA 1
ATOM 752 C C . THR A 1 99 ? 6.636 -9.382 -10.144 1.00 95.50 99 THR A C 1
ATOM 754 O O . THR A 1 99 ? 6.489 -8.160 -10.113 1.00 95.50 99 THR A O 1
ATOM 757 N N . ILE A 1 100 ? 7.786 -9.959 -10.508 1.00 98.12 100 ILE A N 1
ATOM 758 C CA . ILE A 1 100 ? 9.000 -9.198 -10.801 1.00 98.12 100 ILE A CA 1
ATOM 759 C C . ILE A 1 100 ? 8.820 -8.440 -12.115 1.00 98.12 100 ILE A C 1
ATOM 761 O O . ILE A 1 100 ? 8.768 -9.055 -13.180 1.00 98.12 100 ILE A O 1
ATOM 765 N N . LEU A 1 101 ? 8.788 -7.110 -12.052 1.00 98.25 101 LEU A N 1
ATOM 766 C CA . LEU A 1 101 ? 8.716 -6.211 -13.199 1.00 98.25 101 LEU A CA 1
ATOM 767 C C . LEU A 1 101 ? 9.878 -5.218 -13.196 1.00 98.25 101 LEU A C 1
ATOM 769 O O . LEU A 1 101 ? 10.094 -4.510 -12.209 1.00 98.25 101 LEU A O 1
ATOM 773 N N . ALA A 1 102 ? 10.602 -5.133 -14.313 1.00 97.75 102 ALA A N 1
ATOM 774 C CA . ALA A 1 102 ? 11.647 -4.129 -14.525 1.00 97.75 102 ALA A CA 1
ATOM 775 C C . ALA A 1 102 ? 12.033 -4.023 -16.016 1.00 97.75 102 ALA A C 1
ATOM 777 O O . ALA A 1 102 ? 11.206 -4.284 -16.893 1.00 97.75 102 ALA A O 1
ATOM 778 N N . ASN A 1 103 ? 13.273 -3.635 -16.326 1.00 97.12 103 ASN A N 1
ATOM 779 C CA . ASN A 1 103 ? 13.776 -3.613 -17.698 1.00 97.12 103 ASN A CA 1
ATOM 780 C C . ASN A 1 103 ? 13.932 -5.029 -18.267 1.00 97.12 103 ASN A C 1
ATOM 782 O O . ASN A 1 103 ? 14.176 -6.004 -17.546 1.00 97.12 103 ASN A O 1
ATOM 786 N N . ALA A 1 104 ? 13.845 -5.131 -19.595 1.00 95.75 104 ALA A N 1
ATOM 787 C CA . ALA A 1 104 ? 14.220 -6.347 -20.304 1.00 95.75 104 ALA A CA 1
ATOM 788 C C . ALA A 1 104 ? 15.670 -6.740 -19.982 1.00 95.75 104 ALA A C 1
ATOM 790 O O . ALA A 1 104 ? 16.517 -5.892 -19.696 1.00 95.75 104 ALA A O 1
ATOM 791 N N . ARG A 1 105 ? 15.957 -8.045 -20.020 1.00 96.19 105 ARG A N 1
ATOM 792 C CA . ARG A 1 105 ? 17.282 -8.581 -19.693 1.00 96.19 105 ARG A CA 1
ATOM 793 C C . ARG A 1 105 ? 18.367 -7.891 -20.522 1.00 96.19 105 ARG A C 1
ATOM 795 O O . ARG A 1 105 ? 18.318 -7.914 -21.747 1.00 96.19 105 ARG A O 1
ATOM 802 N N . GLY A 1 106 ? 19.367 -7.337 -19.842 1.00 93.75 106 GLY A N 1
ATOM 803 C CA . GLY A 1 106 ? 20.512 -6.674 -20.467 1.00 93.75 106 GLY A CA 1
ATOM 804 C C . GLY A 1 106 ? 20.242 -5.238 -20.921 1.00 93.75 106 GLY A C 1
ATOM 805 O O . GLY A 1 106 ? 21.155 -4.595 -21.431 1.00 93.75 106 GLY A O 1
ATOM 806 N N . VAL A 1 107 ? 19.029 -4.715 -20.717 1.00 92.69 107 VAL A N 1
ATOM 807 C CA . VAL A 1 107 ? 18.689 -3.320 -21.012 1.00 92.69 107 VAL A CA 1
ATOM 808 C C . VAL A 1 107 ? 18.880 -2.482 -19.751 1.00 92.69 107 VAL A C 1
ATOM 810 O O . VAL A 1 107 ? 18.223 -2.709 -18.739 1.00 92.69 107 VAL A O 1
ATOM 813 N N . ALA A 1 108 ? 19.779 -1.502 -19.822 1.00 87.38 108 ALA A N 1
ATOM 814 C CA . ALA A 1 108 ? 20.040 -0.543 -18.753 1.00 87.38 108 ALA A CA 1
ATOM 815 C C . ALA A 1 108 ? 19.940 0.879 -19.318 1.00 87.38 108 ALA A C 1
ATOM 817 O O . ALA A 1 108 ? 20.935 1.467 -19.737 1.00 87.38 108 ALA A O 1
ATOM 818 N N . THR A 1 109 ? 18.720 1.407 -19.369 1.00 88.19 109 THR A N 1
ATOM 819 C CA . THR A 1 109 ? 18.436 2.775 -19.815 1.00 88.19 109 THR A CA 1
ATOM 820 C C . THR A 1 109 ? 18.041 3.649 -18.635 1.00 88.19 109 THR A C 1
ATOM 822 O O . THR A 1 109 ? 17.407 3.174 -17.694 1.00 88.19 109 THR A O 1
ATOM 825 N N . GLU A 1 110 ? 18.407 4.925 -18.707 1.00 91.62 110 GLU A N 1
ATOM 826 C CA . GLU A 1 110 ? 17.831 5.960 -17.850 1.00 91.62 110 GLU A CA 1
ATOM 827 C C . GLU A 1 110 ? 16.372 6.204 -18.228 1.00 91.62 110 GLU A C 1
ATOM 829 O O . GLU A 1 110 ? 16.025 6.249 -19.412 1.00 91.62 110 GLU A O 1
ATOM 834 N N . GLY A 1 111 ? 15.534 6.403 -17.216 1.00 92.38 111 GLY A N 1
ATOM 835 C CA . GLY A 1 111 ? 14.108 6.627 -17.388 1.00 92.38 111 GLY A CA 1
ATOM 836 C C . GLY A 1 111 ? 13.283 5.341 -17.421 1.00 92.38 111 GLY A C 1
ATOM 837 O O . GLY A 1 111 ? 13.790 4.218 -17.491 1.00 92.38 111 GLY A O 1
ATOM 838 N N . LEU A 1 112 ? 11.963 5.518 -17.373 1.00 92.31 112 LEU A N 1
ATOM 839 C CA . LEU A 1 112 ? 11.014 4.412 -17.438 1.00 92.31 112 LEU A CA 1
ATOM 840 C C . LEU A 1 112 ? 10.808 3.961 -18.892 1.00 92.31 112 LEU A C 1
ATOM 842 O O . LEU A 1 112 ? 10.486 4.795 -19.745 1.00 92.31 112 LEU A O 1
ATOM 846 N N . PRO A 1 113 ? 10.947 2.659 -19.200 1.00 88.25 113 PRO A N 1
ATOM 847 C CA . PRO A 1 113 ? 10.630 2.151 -20.524 1.00 88.25 113 PRO A CA 1
ATOM 848 C C . PRO A 1 113 ? 9.109 2.198 -20.760 1.00 88.25 113 PRO A C 1
ATOM 850 O O . PRO A 1 113 ? 8.322 2.157 -19.810 1.00 88.25 113 PRO A O 1
ATOM 853 N N . PRO A 1 114 ? 8.660 2.204 -22.027 1.00 84.94 114 PRO A N 1
ATOM 854 C CA . PRO A 1 114 ? 7.233 2.230 -22.350 1.00 84.94 114 PRO A CA 1
ATOM 855 C C . PRO A 1 114 ? 6.488 0.954 -21.924 1.00 84.94 114 PRO A C 1
ATOM 857 O O . PRO A 1 114 ? 5.270 0.988 -21.744 1.00 84.94 114 PRO A O 1
ATOM 860 N N . VAL A 1 115 ? 7.203 -0.170 -21.791 1.00 94.62 115 VAL A N 1
ATOM 861 C CA . VAL A 1 115 ? 6.694 -1.467 -21.327 1.00 94.62 115 VAL A CA 1
ATOM 862 C C . VAL A 1 115 ? 7.776 -2.145 -20.483 1.00 94.62 115 VAL A C 1
ATOM 864 O O . VAL A 1 115 ? 8.943 -2.181 -20.876 1.00 94.62 115 VAL A O 1
ATOM 867 N N . LEU A 1 116 ? 7.387 -2.690 -19.333 1.00 96.88 116 LEU A N 1
ATOM 868 C CA . LEU A 1 116 ? 8.243 -3.471 -18.446 1.00 96.88 116 LEU A CA 1
ATOM 869 C C . LEU A 1 116 ? 8.288 -4.940 -18.880 1.00 96.88 116 LEU A C 1
ATOM 871 O O . LEU A 1 116 ? 7.289 -5.519 -19.311 1.00 96.88 116 LEU A O 1
ATOM 875 N N . ALA A 1 117 ? 9.443 -5.567 -18.693 1.00 97.00 117 ALA A N 1
ATOM 876 C CA . ALA A 1 117 ? 9.578 -7.014 -18.762 1.00 97.00 117 ALA A CA 1
ATOM 877 C C . ALA A 1 117 ? 9.185 -7.654 -17.423 1.00 97.00 117 ALA A C 1
ATOM 879 O O . ALA A 1 117 ? 9.305 -7.028 -16.369 1.00 97.00 117 ALA A O 1
ATOM 880 N N . ARG A 1 118 ? 8.744 -8.916 -17.477 1.00 97.00 118 ARG A N 1
ATOM 881 C CA . ARG A 1 118 ? 8.367 -9.729 -16.313 1.00 97.00 118 ARG A CA 1
ATOM 882 C C . ARG A 1 118 ? 9.363 -10.868 -16.101 1.00 97.00 118 ARG A C 1
ATOM 884 O O . ARG A 1 118 ? 9.834 -11.447 -17.080 1.00 97.00 118 ARG A O 1
ATOM 891 N N . GLY A 1 119 ? 9.644 -11.210 -14.847 1.00 97.00 119 GLY A N 1
ATOM 892 C CA . GLY A 1 119 ? 10.434 -12.384 -14.476 1.00 97.00 119 GLY A CA 1
ATOM 893 C C . GLY A 1 119 ? 11.772 -12.074 -13.796 1.00 97.00 119 GLY A C 1
ATOM 894 O O . GLY A 1 119 ? 12.236 -10.927 -13.772 1.00 97.00 119 GLY A O 1
ATOM 895 N N . PRO A 1 120 ? 12.449 -13.112 -13.278 1.00 95.69 120 PRO A N 1
ATOM 896 C CA . PRO A 1 120 ? 13.659 -12.958 -12.467 1.00 95.69 120 PRO A CA 1
ATOM 897 C C . PRO A 1 120 ? 14.860 -12.444 -13.272 1.00 95.69 120 PRO A C 1
ATOM 899 O O . PRO A 1 120 ? 15.704 -11.721 -12.747 1.00 95.69 120 PRO A O 1
ATOM 902 N N . ALA A 1 121 ? 14.915 -12.742 -14.573 1.00 96.19 121 ALA A N 1
ATOM 903 C CA . ALA A 1 121 ? 16.015 -12.354 -15.461 1.00 96.19 121 ALA A CA 1
ATOM 904 C C . ALA A 1 121 ? 15.987 -10.874 -15.904 1.00 96.19 121 ALA A C 1
ATOM 906 O O . ALA A 1 121 ? 16.789 -10.468 -16.747 1.00 96.19 121 ALA A O 1
ATOM 907 N N . THR A 1 122 ? 15.056 -10.078 -15.379 1.00 97.00 122 THR A N 1
ATOM 908 C CA . THR A 1 122 ? 14.947 -8.641 -15.656 1.00 97.00 122 THR A CA 1
ATOM 909 C C . THR A 1 122 ? 16.171 -7.863 -15.169 1.00 97.00 122 THR A C 1
ATOM 911 O O . THR A 1 122 ? 16.846 -8.250 -14.210 1.00 97.00 122 THR A O 1
ATOM 914 N N . THR A 1 123 ? 16.441 -6.726 -15.800 1.00 97.62 123 THR A N 1
ATOM 915 C CA . THR A 1 123 ? 17.468 -5.770 -15.364 1.00 97.62 123 THR A CA 1
ATOM 916 C C . THR A 1 123 ? 16.812 -4.628 -14.585 1.00 97.62 123 THR A C 1
ATOM 918 O O . THR A 1 123 ? 15.642 -4.328 -14.793 1.00 97.62 123 THR A O 1
ATOM 921 N N . GLU A 1 124 ? 17.528 -4.028 -13.635 1.00 97.75 124 GLU A N 1
ATOM 922 C CA . GLU A 1 124 ? 17.014 -2.937 -12.793 1.00 97.75 124 GLU A CA 1
ATOM 923 C C . GLU A 1 124 ? 16.555 -1.734 -13.638 1.00 97.75 124 GLU A C 1
ATOM 925 O O . GLU A 1 124 ? 17.153 -1.411 -14.670 1.00 97.75 124 GLU A O 1
ATOM 930 N N . LEU A 1 125 ? 15.493 -1.067 -13.188 1.00 97.88 125 LEU A N 1
ATOM 931 C CA . LEU A 1 125 ? 15.100 0.260 -13.658 1.00 97.88 125 LEU A CA 1
ATOM 932 C C . LEU A 1 125 ? 16.030 1.304 -13.050 1.00 97.88 125 LEU A C 1
ATOM 934 O O . LEU A 1 125 ? 16.492 1.126 -11.923 1.00 97.88 125 LEU A O 1
ATOM 938 N N . ARG A 1 126 ? 16.262 2.401 -13.773 1.00 97.38 126 ARG A N 1
ATOM 939 C CA . ARG A 1 126 ? 17.015 3.559 -13.295 1.00 97.38 126 ARG A CA 1
ATOM 940 C C . ARG A 1 126 ? 16.194 4.819 -13.535 1.00 97.38 126 ARG A C 1
ATOM 942 O O . ARG A 1 126 ? 15.818 5.094 -14.670 1.00 97.38 126 ARG A O 1
ATOM 949 N N . GLN A 1 127 ? 15.860 5.535 -12.467 1.00 97.56 127 GLN A N 1
ATOM 950 C CA . GLN A 1 127 ? 15.000 6.717 -12.540 1.00 97.56 127 GLN A CA 1
ATOM 951 C C . GLN A 1 127 ? 15.534 7.824 -11.645 1.00 97.56 127 GLN A C 1
ATOM 953 O O . GLN A 1 127 ? 15.863 7.588 -10.481 1.00 97.56 127 GLN A O 1
ATOM 958 N N . HIS A 1 128 ? 15.527 9.045 -12.173 1.00 97.56 128 HIS A N 1
ATOM 959 C CA . HIS A 1 128 ? 15.697 10.249 -11.377 1.00 97.56 128 HIS A CA 1
ATOM 960 C C . HIS A 1 128 ? 14.350 10.688 -10.793 1.00 97.56 128 HIS A C 1
ATOM 962 O O . HIS A 1 128 ? 13.398 10.933 -11.539 1.00 97.56 128 HIS A O 1
ATOM 968 N N . PHE A 1 129 ? 14.269 10.789 -9.471 1.00 97.69 129 PHE A N 1
ATOM 969 C CA . PHE A 1 129 ? 13.100 11.302 -8.764 1.00 97.69 129 PHE A CA 1
ATOM 970 C C . PHE A 1 129 ? 13.306 12.773 -8.391 1.00 97.69 129 PHE A C 1
ATOM 972 O O . PHE A 1 129 ? 14.411 13.188 -8.036 1.00 97.69 129 PHE A O 1
ATOM 979 N N . ALA A 1 130 ? 12.235 13.560 -8.470 1.00 96.94 130 ALA A N 1
ATOM 980 C CA . ALA A 1 130 ? 12.238 15.013 -8.286 1.00 96.94 130 ALA A CA 1
ATOM 981 C C . ALA A 1 130 ? 11.410 15.454 -7.062 1.00 96.94 130 ALA A C 1
ATOM 983 O O . ALA A 1 130 ? 10.794 16.519 -7.046 1.00 96.94 130 ALA A O 1
ATOM 984 N N . GLY A 1 131 ? 11.385 14.629 -6.017 1.00 96.44 131 GLY A N 1
ATOM 985 C CA . GLY A 1 131 ? 10.665 14.881 -4.776 1.00 96.44 131 GLY A CA 1
ATOM 986 C C . GLY A 1 131 ? 9.301 14.200 -4.752 1.00 96.44 131 GLY A C 1
ATOM 987 O O . GLY A 1 131 ? 9.208 12.974 -4.766 1.00 96.44 131 GLY A O 1
ATOM 988 N N . LYS A 1 132 ? 8.244 15.007 -4.636 1.00 96.50 132 LYS A N 1
ATOM 989 C CA . LYS A 1 132 ? 6.873 14.540 -4.410 1.00 96.50 132 LYS A CA 1
ATOM 990 C C . LYS A 1 132 ? 6.264 14.037 -5.716 1.00 96.50 132 LYS A C 1
ATOM 992 O O . LYS A 1 132 ? 5.851 14.857 -6.534 1.00 96.50 132 LYS A O 1
ATOM 997 N N . GLN A 1 133 ? 6.210 12.722 -5.908 1.00 97.44 133 GLN A N 1
ATOM 998 C CA . GLN A 1 133 ? 5.746 12.117 -7.160 1.00 97.44 133 GLN A CA 1
ATOM 999 C C . GLN A 1 133 ? 4.899 10.861 -6.917 1.00 97.44 133 GLN A C 1
ATOM 1001 O O . GLN A 1 133 ? 4.940 10.254 -5.846 1.00 97.44 133 GLN A O 1
ATOM 1006 N N . THR A 1 134 ? 4.144 10.446 -7.927 1.00 97.50 134 THR A N 1
ATOM 1007 C CA . THR A 1 134 ? 3.340 9.226 -7.928 1.00 97.50 134 THR A CA 1
ATOM 1008 C C . THR A 1 134 ? 3.816 8.292 -9.031 1.00 97.50 134 THR A C 1
ATOM 1010 O O . THR A 1 134 ? 3.831 8.654 -10.208 1.00 97.50 134 THR A O 1
ATOM 1013 N N . LEU A 1 135 ? 4.120 7.053 -8.656 1.00 97.88 135 LEU A N 1
ATOM 1014 C CA . LEU A 1 135 ? 4.276 5.938 -9.578 1.00 97.88 135 LEU A CA 1
ATOM 1015 C C . LEU A 1 135 ? 2.913 5.303 -9.852 1.00 97.88 135 LEU A C 1
ATOM 1017 O O . LEU A 1 135 ? 2.139 5.051 -8.931 1.00 97.88 135 LEU A O 1
ATOM 1021 N N . THR A 1 136 ? 2.615 5.032 -11.120 1.00 97.69 136 THR A N 1
ATOM 1022 C CA . THR A 1 136 ? 1.399 4.325 -11.543 1.00 97.69 136 THR A CA 1
ATOM 1023 C C . THR A 1 136 ? 1.778 3.161 -12.448 1.00 97.69 136 THR A C 1
ATOM 1025 O O . THR A 1 136 ? 2.317 3.369 -13.532 1.00 97.69 136 THR A O 1
ATOM 1028 N N . LEU A 1 137 ? 1.484 1.942 -11.999 1.00 97.75 137 LEU A N 1
ATOM 1029 C CA . LEU A 1 137 ? 1.673 0.695 -12.729 1.00 97.75 137 LEU A CA 1
ATOM 1030 C C . LEU A 1 137 ? 0.333 0.231 -13.315 1.00 97.75 137 LEU A C 1
ATOM 1032 O O . LEU A 1 137 ? -0.618 -0.058 -12.584 1.00 97.75 137 LEU A O 1
ATOM 1036 N N . ARG A 1 138 ? 0.262 0.143 -14.644 1.00 96.31 138 ARG A N 1
ATOM 1037 C CA . ARG A 1 138 ? -0.909 -0.321 -15.404 1.00 96.31 138 ARG A CA 1
ATOM 1038 C C . ARG A 1 138 ? -0.585 -1.602 -16.157 1.00 96.31 138 ARG A C 1
ATOM 1040 O O . ARG A 1 138 ? 0.556 -1.815 -16.551 1.00 96.31 138 ARG A O 1
ATOM 1047 N N . PHE A 1 139 ? -1.604 -2.417 -16.408 1.00 94.38 139 PHE A N 1
ATOM 1048 C CA . PHE A 1 139 ? -1.494 -3.602 -17.256 1.00 94.38 139 PHE A CA 1
ATOM 1049 C C . PHE A 1 139 ? -2.368 -3.406 -18.486 1.00 94.38 139 PHE A C 1
ATOM 1051 O O . PHE A 1 139 ? -3.592 -3.365 -18.384 1.00 94.38 139 PHE A O 1
ATOM 1058 N N . GLY A 1 140 ? -1.722 -3.232 -19.636 1.00 90.00 140 GLY A N 1
ATOM 1059 C CA . GLY A 1 140 ? -2.383 -3.135 -20.931 1.00 90.00 140 GLY A CA 1
ATOM 1060 C C . GLY A 1 140 ? -2.106 -4.362 -21.802 1.00 90.00 140 GLY A C 1
ATOM 1061 O O . GLY A 1 140 ? -1.309 -5.224 -21.427 1.00 90.00 140 GLY A O 1
ATOM 1062 N N . PRO A 1 141 ? -2.700 -4.428 -23.004 1.00 90.25 141 PRO A N 1
ATOM 1063 C CA . PRO A 1 141 ? -2.465 -5.522 -23.950 1.00 90.25 141 PRO A CA 1
ATOM 1064 C C . PRO A 1 141 ? -0.998 -5.629 -24.398 1.00 90.25 141 PRO A C 1
ATOM 1066 O O . PRO A 1 141 ? -0.539 -6.715 -24.730 1.00 90.25 141 PRO A O 1
ATOM 1069 N N . ALA A 1 142 ? -0.250 -4.521 -24.378 1.00 91.62 142 ALA A N 1
ATOM 1070 C CA . ALA A 1 142 ? 1.180 -4.499 -24.686 1.00 91.62 142 ALA A CA 1
ATOM 1071 C C . ALA A 1 142 ? 2.066 -4.992 -23.525 1.00 91.62 142 ALA A C 1
ATOM 1073 O O . ALA A 1 142 ? 3.253 -5.226 -23.731 1.00 91.62 142 ALA A O 1
ATOM 1074 N N . GLY A 1 143 ? 1.511 -5.139 -22.318 1.00 93.88 143 GLY A N 1
ATOM 1075 C CA . GLY A 1 143 ? 2.238 -5.521 -21.111 1.00 93.88 143 GLY A CA 1
ATOM 1076 C C . GLY A 1 143 ? 2.118 -4.503 -19.965 1.00 93.88 143 GLY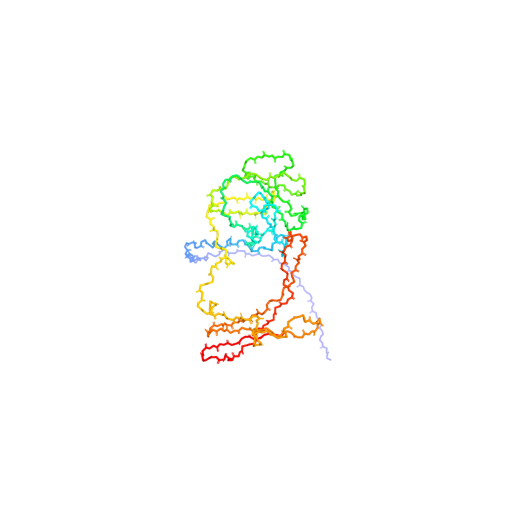 A C 1
ATOM 1077 O O . GLY A 1 143 ? 1.312 -3.568 -20.031 1.00 93.88 143 GLY A O 1
ATOM 1078 N N . PRO A 1 144 ? 2.889 -4.707 -18.881 1.00 97.00 144 PRO A N 1
ATOM 1079 C CA . PRO 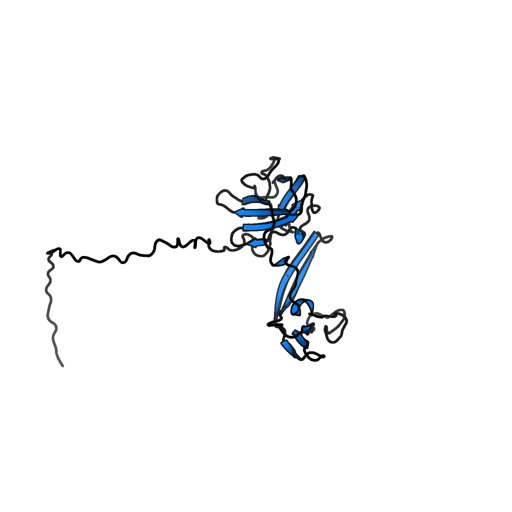A 1 144 ? 2.935 -3.796 -17.745 1.00 97.00 144 PRO A CA 1
ATOM 1080 C C . PRO A 1 144 ? 3.645 -2.489 -18.104 1.00 97.00 144 PRO A C 1
ATOM 1082 O O . PRO A 1 144 ? 4.673 -2.503 -18.771 1.00 97.00 144 PRO A O 1
ATOM 1085 N N . GLN A 1 145 ? 3.125 -1.360 -17.634 1.00 96.75 145 GLN A N 1
ATOM 1086 C CA . GLN A 1 145 ? 3.662 -0.028 -17.914 1.00 96.75 145 GLN A CA 1
ATOM 1087 C C . GLN A 1 145 ? 3.736 0.771 -16.621 1.00 96.75 145 GLN A C 1
ATOM 1089 O O . GLN A 1 145 ? 2.758 0.813 -15.873 1.00 96.75 145 GLN A O 1
ATOM 1094 N N . LEU A 1 146 ? 4.875 1.413 -16.372 1.00 97.56 146 LEU A N 1
ATOM 1095 C CA . LEU A 1 146 ? 5.085 2.269 -15.210 1.00 97.56 146 LEU A CA 1
ATOM 1096 C C . LEU A 1 146 ? 5.243 3.713 -15.670 1.00 97.56 146 LEU A C 1
ATOM 1098 O O . LEU A 1 146 ? 6.061 4.004 -16.537 1.00 97.56 146 LEU A O 1
ATOM 1102 N N . SER A 1 147 ? 4.477 4.613 -15.068 1.00 96.81 147 SER A N 1
ATOM 1103 C CA . SER A 1 147 ? 4.592 6.054 -15.287 1.00 96.81 147 SER A CA 1
ATOM 1104 C C . SER A 1 147 ? 4.881 6.775 -13.978 1.00 96.81 147 SER A C 1
ATOM 1106 O O . SER A 1 147 ? 4.385 6.362 -12.928 1.00 96.81 147 SER A O 1
ATOM 1108 N N . LEU A 1 148 ? 5.617 7.880 -14.061 1.00 97.25 148 LEU A N 1
ATOM 1109 C CA . LEU A 1 148 ? 5.902 8.787 -12.955 1.00 97.25 148 LEU A CA 1
ATOM 1110 C C . LEU A 1 148 ? 5.233 10.135 -13.242 1.00 97.25 148 LEU A C 1
ATOM 1112 O O . LEU A 1 148 ? 5.382 10.669 -14.340 1.00 97.25 148 LEU A O 1
ATOM 1116 N N . ALA A 1 149 ? 4.491 10.662 -12.276 1.00 96.75 149 ALA A N 1
ATOM 1117 C CA . ALA A 1 149 ? 3.845 11.968 -12.365 1.00 96.75 149 ALA A CA 1
ATOM 1118 C C . ALA A 1 149 ? 4.157 12.798 -11.120 1.00 96.75 149 ALA A C 1
ATOM 1120 O O . ALA A 1 149 ? 4.356 12.240 -10.043 1.00 96.75 149 ALA A O 1
ATOM 1121 N N . ASP A 1 150 ? 4.176 14.120 -11.254 1.00 96.56 150 ASP A N 1
ATOM 1122 C CA . ASP A 1 150 ? 4.387 15.012 -10.117 1.00 96.56 150 ASP A CA 1
ATOM 1123 C C . ASP A 1 150 ? 3.167 15.067 -9.193 1.00 96.56 150 ASP A C 1
ATOM 1125 O O . ASP A 1 150 ? 2.017 14.924 -9.614 1.00 96.56 150 ASP A O 1
ATOM 1129 N N . GLY A 1 151 ? 3.431 15.319 -7.912 1.00 94.31 151 GLY A N 1
ATOM 1130 C CA . GLY A 1 151 ? 2.422 15.352 -6.864 1.00 94.31 151 GLY A CA 1
ATOM 1131 C C . GLY A 1 151 ? 2.153 13.981 -6.250 1.00 94.31 151 GLY A C 1
ATOM 1132 O O . GLY A 1 151 ? 2.766 12.979 -6.595 1.00 94.31 151 GLY A O 1
ATOM 1133 N N . HIS A 1 152 ? 1.243 13.962 -5.277 1.00 93.25 152 HIS A N 1
ATOM 1134 C CA . HIS A 1 152 ? 0.745 12.735 -4.658 1.00 93.25 152 HIS A CA 1
ATOM 1135 C C . HIS A 1 152 ? -0.746 12.621 -4.912 1.00 93.25 152 HIS A C 1
ATOM 1137 O O . HIS A 1 152 ? -1.460 13.623 -4.819 1.00 93.25 152 HIS A O 1
ATOM 1143 N N . PHE A 1 153 ? -1.227 11.404 -5.141 1.00 86.69 153 PHE A N 1
ATOM 1144 C CA . PHE A 1 153 ? -2.651 11.128 -4.981 1.00 86.69 153 PHE A CA 1
ATOM 1145 C C . PHE A 1 153 ? -3.014 11.111 -3.492 1.00 86.69 153 PHE A C 1
ATOM 1147 O O . PHE A 1 153 ? -2.165 10.890 -2.627 1.00 86.69 153 PHE A O 1
ATOM 1154 N N . VAL A 1 154 ? -4.291 11.319 -3.178 1.00 79.81 154 VAL A N 1
ATOM 1155 C CA . VAL A 1 154 ? -4.783 11.160 -1.806 1.00 79.81 154 VAL A CA 1
ATOM 1156 C C . VAL A 1 154 ? -4.854 9.665 -1.493 1.00 79.81 154 VAL A C 1
ATOM 1158 O O . VAL A 1 154 ? -5.773 8.972 -1.934 1.00 79.81 154 VAL A O 1
ATOM 1161 N N . ASP A 1 155 ? -3.873 9.149 -0.752 1.00 69.94 155 ASP A N 1
ATOM 1162 C CA . ASP A 1 155 ? -3.986 7.823 -0.149 1.00 69.94 155 ASP A CA 1
ATOM 1163 C C . ASP A 1 155 ? -4.749 7.938 1.173 1.00 69.94 155 ASP A C 1
ATOM 1165 O O . ASP A 1 155 ? -4.220 8.422 2.171 1.00 69.94 155 ASP A O 1
ATOM 1169 N N . VAL A 1 156 ? -6.003 7.483 1.178 1.00 65.56 156 VAL A N 1
ATOM 1170 C CA . VAL A 1 156 ? -6.877 7.491 2.362 1.00 65.56 156 VAL A CA 1
ATOM 1171 C C . VAL A 1 156 ? -6.287 6.728 3.554 1.00 65.56 156 VAL A C 1
ATOM 1173 O O . VAL A 1 156 ? -6.641 7.027 4.689 1.00 65.56 156 VAL A O 1
ATOM 1176 N N . ARG A 1 157 ? -5.358 5.784 3.325 1.00 64.94 157 ARG A N 1
ATOM 1177 C CA . ARG A 1 157 ? -4.657 5.053 4.399 1.00 64.94 157 ARG A CA 1
ATOM 1178 C C . ARG A 1 157 ? -3.605 5.904 5.114 1.00 64.94 157 ARG A C 1
ATOM 1180 O O . ARG A 1 157 ? -3.299 5.654 6.271 1.00 64.94 157 ARG A O 1
ATOM 1187 N N . GLN A 1 158 ? -3.053 6.897 4.421 1.00 63.25 158 GLN A N 1
ATOM 1188 C CA . GLN A 1 158 ? -1.969 7.761 4.901 1.00 63.25 158 GLN A CA 1
ATOM 1189 C C . GLN A 1 158 ? -2.494 9.121 5.389 1.00 63.25 158 GLN A C 1
ATOM 1191 O O . GLN A 1 158 ? -1.711 10.012 5.720 1.00 63.25 158 GLN A O 1
ATOM 1196 N N . GLN A 1 159 ? -3.816 9.322 5.419 1.00 66.31 159 GLN A N 1
ATOM 1197 C CA . GLN A 1 159 ? -4.386 10.560 5.926 1.00 66.31 159 GLN A CA 1
ATOM 1198 C C . GLN A 1 159 ? -4.205 10.622 7.451 1.00 66.31 159 GLN A C 1
ATOM 1200 O O . GLN A 1 159 ? -4.580 9.675 8.146 1.00 66.31 159 GLN A O 1
ATOM 1205 N N . PRO A 1 160 ? -3.668 11.727 8.002 1.00 76.19 160 PRO A N 1
ATOM 1206 C CA . PRO A 1 160 ? -3.629 11.913 9.443 1.00 76.19 160 PRO A CA 1
ATOM 1207 C C . PRO A 1 160 ? -5.040 11.780 10.017 1.00 76.19 160 PRO A C 1
ATOM 1209 O O . PRO A 1 160 ? -5.981 12.401 9.518 1.00 76.19 160 PRO A O 1
ATOM 1212 N N . VAL A 1 161 ? -5.194 10.983 11.072 1.00 82.31 161 VAL A N 1
ATOM 1213 C CA . VAL A 1 161 ? -6.466 10.884 11.789 1.00 82.31 161 VAL A CA 1
ATOM 1214 C C . VAL A 1 161 ? -6.721 12.226 12.474 1.00 82.31 161 VAL A C 1
ATOM 1216 O O . VAL A 1 161 ? -6.007 12.593 13.400 1.00 82.31 161 VAL A O 1
ATOM 1219 N N . THR A 1 162 ? -7.720 12.979 12.014 1.00 89.00 162 THR A N 1
ATOM 1220 C CA . THR A 1 162 ? -8.044 14.316 12.553 1.00 89.00 162 THR A CA 1
ATOM 1221 C C . THR A 1 162 ? -9.343 14.357 13.352 1.00 89.00 162 THR A C 1
ATOM 1223 O O . THR A 1 162 ? -9.582 15.316 14.082 1.00 89.00 162 THR A O 1
ATOM 1226 N N . HIS A 1 163 ? -10.195 13.333 13.239 1.00 91.06 163 HIS A N 1
ATOM 1227 C CA . HIS A 1 163 ? -11.504 13.337 13.886 1.00 91.06 163 HIS A CA 1
ATOM 1228 C C . HIS A 1 163 ? -11.360 13.278 15.420 1.00 91.06 163 HIS A C 1
ATOM 1230 O O . HIS A 1 163 ? -10.712 12.355 15.923 1.00 91.06 163 HIS A O 1
ATOM 1236 N N . PRO A 1 164 ? -11.987 14.189 16.192 1.00 91.06 164 PRO A N 1
ATOM 1237 C CA . PRO A 1 164 ? -11.783 14.278 17.641 1.00 91.06 164 PRO A CA 1
ATOM 1238 C C . PRO A 1 164 ? -12.181 12.996 18.381 1.00 91.06 164 PRO A C 1
ATOM 1240 O O . PRO A 1 164 ? -11.470 12.573 19.288 1.00 91.06 164 PRO A O 1
ATOM 1243 N N . THR A 1 165 ? -13.258 12.321 17.964 1.00 92.69 165 THR A N 1
ATOM 1244 C CA . THR A 1 165 ? -13.650 11.021 18.539 1.00 92.69 165 THR A CA 1
ATOM 1245 C C . THR A 1 165 ? -12.583 9.950 18.318 1.00 92.69 165 THR A C 1
ATOM 1247 O O . THR A 1 165 ? -12.261 9.222 19.251 1.00 92.69 165 THR A O 1
ATOM 1250 N N . ALA A 1 166 ? -11.986 9.885 17.120 1.00 90.56 166 ALA A N 1
ATOM 1251 C CA . ALA A 1 166 ? -10.940 8.913 16.807 1.00 90.56 166 ALA A CA 1
ATOM 1252 C C . ALA A 1 166 ? -9.648 9.221 17.581 1.00 90.56 166 ALA A C 1
ATOM 1254 O O . ALA A 1 166 ? -9.051 8.333 18.184 1.00 90.56 166 ALA A O 1
ATOM 1255 N N . LEU A 1 167 ? -9.267 10.498 17.658 1.00 93.88 167 LEU A N 1
ATOM 1256 C CA . LEU A 1 167 ? -8.139 10.961 18.474 1.00 93.88 167 LEU A CA 1
ATOM 1257 C C . LEU A 1 167 ? -8.364 10.768 19.985 1.00 93.88 167 LEU A C 1
ATOM 1259 O O . LEU A 1 167 ? -7.405 10.709 20.759 1.00 93.88 167 LEU A O 1
ATOM 1263 N N . GLY A 1 168 ? -9.620 10.672 20.422 1.00 93.25 168 GLY A N 1
ATOM 1264 C CA . GLY A 1 168 ? -10.017 10.433 21.807 1.00 93.25 168 GLY A CA 1
ATOM 1265 C C . GLY A 1 168 ? -10.028 8.963 22.232 1.00 93.25 168 GLY A C 1
ATOM 1266 O O . GLY A 1 168 ? -10.192 8.702 23.421 1.00 93.25 168 GLY A O 1
ATOM 1267 N N . LEU A 1 169 ? -9.839 8.012 21.310 1.00 94.94 169 LEU A N 1
ATOM 1268 C CA . LEU A 1 169 ? -9.833 6.577 21.612 1.00 94.94 169 LEU A CA 1
ATOM 1269 C C . LEU A 1 169 ? -8.697 6.210 22.574 1.00 94.94 169 LEU A C 1
ATOM 1271 O O . LEU A 1 169 ? -7.557 6.648 22.401 1.00 94.94 169 LEU A O 1
ATOM 1275 N N . ARG A 1 170 ? -8.986 5.396 23.591 1.00 95.38 170 ARG A N 1
ATOM 1276 C CA . ARG A 1 170 ? -8.003 4.953 24.588 1.00 95.38 170 ARG A CA 1
ATOM 1277 C C . ARG A 1 170 ? -8.057 3.442 24.775 1.00 95.38 170 ARG A C 1
ATOM 1279 O O . ARG A 1 170 ? -9.108 2.884 25.073 1.00 95.38 170 ARG A O 1
ATOM 1286 N N . HIS A 1 171 ? -6.894 2.818 24.627 1.00 95.56 171 HIS A N 1
ATOM 1287 C CA . HIS A 1 171 ? -6.615 1.437 24.994 1.00 95.56 171 HIS A CA 1
ATOM 1288 C C . HIS A 1 171 ? -5.267 1.409 25.725 1.00 95.56 171 HIS A C 1
ATOM 1290 O O . HIS A 1 171 ? -4.265 1.863 25.171 1.00 95.56 171 HIS A O 1
ATOM 1296 N N . ASP A 1 172 ? -5.227 0.888 26.947 1.00 94.25 172 ASP A N 1
ATOM 1297 C CA . ASP A 1 172 ? -3.996 0.568 27.669 1.00 94.25 172 ASP A CA 1
ATOM 1298 C C . ASP A 1 172 ? -3.869 -0.951 27.791 1.00 94.25 172 ASP A C 1
ATOM 1300 O O . ASP A 1 172 ? -4.550 -1.598 28.584 1.00 94.25 172 ASP A O 1
ATOM 1304 N N . SER A 1 173 ? -2.932 -1.526 27.041 1.00 91.38 173 SER A N 1
ATOM 1305 C CA . SER A 1 173 ? -2.669 -2.967 27.013 1.00 91.38 173 SER A CA 1
ATOM 1306 C C . SER A 1 173 ? -2.112 -3.537 28.323 1.00 91.38 173 SER A C 1
ATOM 1308 O O . SER A 1 173 ? -1.787 -4.724 28.365 1.00 91.38 173 SER A O 1
ATOM 1310 N N . ARG A 1 174 ? -1.981 -2.720 29.376 1.00 92.19 174 ARG A N 1
ATOM 1311 C CA . ARG A 1 174 ? -1.600 -3.111 30.743 1.00 92.19 174 ARG A CA 1
ATOM 1312 C C . ARG A 1 174 ? -2.746 -2.939 31.743 1.00 92.19 174 ARG A C 1
ATOM 1314 O O . ARG A 1 174 ? -2.626 -3.380 32.884 1.00 92.19 174 ARG A O 1
ATOM 1321 N N . ALA A 1 175 ? -3.849 -2.305 31.347 1.00 91.88 175 ALA A N 1
ATOM 1322 C CA . ALA A 1 175 ? -5.019 -2.143 32.197 1.00 91.88 175 ALA A CA 1
ATOM 1323 C C . ALA A 1 175 ? -5.918 -3.379 32.100 1.00 91.88 175 ALA A C 1
ATOM 1325 O O . ALA A 1 175 ? -6.359 -3.751 31.013 1.00 91.88 175 ALA A O 1
ATOM 1326 N N . LEU A 1 176 ? -6.244 -3.996 33.244 1.00 89.69 176 LEU A N 1
ATOM 1327 C CA . LEU A 1 176 ? -7.141 -5.161 33.291 1.00 89.69 176 LEU A CA 1
ATOM 1328 C C . LEU A 1 176 ? -8.487 -4.883 32.614 1.00 89.69 176 LEU A C 1
ATOM 1330 O O . LEU A 1 176 ? -9.099 -5.793 32.079 1.00 89.69 176 LEU A O 1
ATOM 1334 N N . ALA A 1 177 ? -8.973 -3.643 32.617 1.00 90.00 177 ALA A N 1
ATOM 1335 C CA . ALA A 1 177 ? -10.219 -3.314 31.934 1.00 90.00 177 ALA A CA 1
ATOM 1336 C C . ALA A 1 177 ? -10.132 -3.547 30.412 1.00 90.00 177 ALA A C 1
ATOM 1338 O O . ALA A 1 177 ? -11.132 -3.917 29.795 1.00 90.00 177 ALA A O 1
ATOM 1339 N N . ASP A 1 178 ? -8.959 -3.321 29.819 1.00 94.69 178 ASP A N 1
ATOM 1340 C CA . ASP A 1 178 ? -8.726 -3.191 28.377 1.00 94.69 178 ASP A CA 1
ATOM 1341 C C . ASP A 1 178 ? -8.209 -4.481 27.737 1.00 94.69 178 ASP A C 1
ATOM 1343 O O . ASP A 1 178 ? -8.412 -4.691 26.540 1.00 94.69 178 ASP A O 1
ATOM 1347 N N . LYS A 1 179 ? -7.569 -5.357 28.518 1.00 95.44 179 LYS A N 1
ATOM 1348 C CA . LYS A 1 179 ? -7.087 -6.653 28.041 1.00 95.44 179 LYS A CA 1
ATOM 1349 C C . LYS A 1 179 ? -7.094 -7.702 29.148 1.00 95.44 179 LYS A C 1
ATOM 1351 O O . LYS A 1 179 ? -6.484 -7.496 30.195 1.00 95.44 179 LYS A O 1
ATOM 1356 N N . GLN A 1 180 ? -7.726 -8.847 28.888 1.00 94.50 180 GLN A N 1
ATOM 1357 C CA . GLN A 1 180 ? -7.658 -10.031 29.754 1.00 94.50 180 GLN A CA 1
ATOM 1358 C C . GLN A 1 180 ? -7.713 -11.325 28.928 1.00 94.50 180 GLN A C 1
ATOM 1360 O O . GLN A 1 180 ? -8.470 -11.371 27.965 1.00 94.50 180 GLN A O 1
ATOM 1365 N N . PRO A 1 181 ? -6.990 -12.392 29.314 1.00 93.81 181 PRO A N 1
ATOM 1366 C CA . PRO A 1 181 ? -5.965 -12.422 30.356 1.00 93.81 181 PRO A CA 1
ATOM 1367 C C . PRO A 1 181 ? -4.654 -11.742 29.914 1.00 93.81 181 PRO A C 1
ATOM 1369 O O . PRO A 1 181 ? -4.434 -11.453 28.736 1.00 93.81 181 PRO A O 1
ATOM 1372 N N . PHE A 1 182 ? -3.771 -11.471 30.878 1.00 87.56 182 PHE A N 1
ATOM 1373 C CA . PHE A 1 182 ? -2.419 -10.978 30.607 1.00 87.56 182 PHE A CA 1
ATOM 1374 C C . PHE A 1 182 ? -1.409 -12.109 30.422 1.00 87.56 182 PHE A C 1
ATOM 1376 O O . PHE A 1 182 ? -1.583 -13.212 30.930 1.00 87.56 182 PHE A O 1
ATOM 1383 N N . GLY A 1 183 ? -0.302 -11.784 29.752 1.00 85.56 183 GLY A N 1
ATOM 1384 C CA . GLY A 1 183 ? 0.838 -12.682 29.592 1.00 85.56 183 GLY A CA 1
ATOM 1385 C C . GLY A 1 183 ? 0.678 -13.678 28.447 1.00 85.56 183 GLY A C 1
ATOM 1386 O O . GLY A 1 183 ? -0.021 -13.415 27.467 1.00 85.56 183 GLY A O 1
ATOM 1387 N N . ALA A 1 184 ? 1.392 -14.799 28.553 1.00 86.44 184 ALA A N 1
ATOM 1388 C CA . ALA A 1 184 ? 1.289 -15.896 27.603 1.00 86.44 184 ALA A CA 1
ATOM 1389 C C . ALA A 1 184 ? -0.085 -16.557 27.746 1.00 86.44 184 ALA A C 1
ATOM 1391 O O . ALA A 1 184 ? -0.415 -17.104 28.796 1.00 86.44 184 ALA A O 1
ATOM 1392 N N . VAL A 1 185 ? -0.880 -16.489 26.683 1.00 89.31 185 VAL A N 1
ATOM 1393 C CA . VAL A 1 185 ? -2.238 -17.025 26.655 1.00 89.31 185 VAL A CA 1
ATOM 1394 C C . VAL A 1 185 ? -2.218 -18.383 25.948 1.00 89.31 185 VAL A C 1
ATOM 1396 O O . VAL A 1 185 ? -1.834 -18.433 24.776 1.00 89.31 185 VAL A O 1
ATOM 1399 N N . PRO A 1 186 ? -2.597 -19.490 26.616 1.00 92.88 186 PRO A N 1
ATOM 1400 C CA . PRO A 1 186 ? -2.671 -20.797 25.974 1.00 92.88 186 PRO A CA 1
ATOM 1401 C C . PRO A 1 186 ? -3.653 -20.797 24.801 1.00 92.88 186 PRO A C 1
ATOM 1403 O O . PRO A 1 186 ? -4.699 -20.144 24.852 1.00 92.88 186 PRO A O 1
ATOM 1406 N N . ALA A 1 187 ? -3.343 -21.571 23.761 1.00 90.75 187 ALA A N 1
ATOM 1407 C CA . ALA A 1 187 ? -4.236 -21.740 22.621 1.00 90.75 187 ALA A CA 1
ATOM 1408 C C . ALA A 1 187 ? -5.631 -22.211 23.076 1.00 90.75 187 ALA A C 1
ATOM 1410 O O . ALA A 1 187 ? -5.748 -23.107 23.910 1.00 90.75 187 ALA A O 1
ATOM 1411 N N . GLY A 1 188 ? -6.680 -21.593 22.528 1.00 90.75 188 GLY A N 1
ATOM 1412 C CA . GLY A 1 188 ? -8.076 -21.867 22.891 1.00 90.75 188 GLY A CA 1
ATOM 1413 C C . GLY A 1 188 ? -8.607 -21.075 24.093 1.00 90.75 188 GLY A C 1
ATOM 1414 O O . GLY A 1 188 ? -9.788 -21.187 24.406 1.00 90.75 188 GLY A O 1
ATOM 1415 N N . THR A 1 189 ? -7.779 -20.257 24.747 1.00 93.50 189 THR A N 1
ATOM 1416 C CA . THR A 1 189 ? -8.243 -19.336 25.797 1.00 93.50 189 THR A CA 1
ATOM 1417 C C . THR A 1 189 ? -8.903 -18.108 25.168 1.00 93.50 189 THR A C 1
ATOM 1419 O O . THR A 1 189 ? -8.328 -17.494 24.270 1.00 93.50 189 THR A O 1
ATOM 1422 N N . GLU A 1 190 ? -10.085 -17.732 25.658 1.00 93.44 190 GLU A N 1
ATOM 1423 C CA . GLU A 1 190 ? -10.767 -16.492 25.268 1.00 93.44 190 GLU A CA 1
ATOM 1424 C C . GLU A 1 190 ? -9.941 -15.267 25.692 1.00 93.44 190 GLU A C 1
ATOM 1426 O O . GLU A 1 190 ? -9.464 -15.194 26.830 1.00 93.44 190 GLU A O 1
ATOM 1431 N N . VAL A 1 191 ? -9.771 -14.304 24.781 1.00 93.81 191 VAL A N 1
ATOM 1432 C CA . VAL A 1 191 ? -9.064 -13.047 25.053 1.00 93.81 191 VAL A CA 1
ATOM 1433 C C . VAL A 1 191 ? -10.022 -11.892 24.852 1.00 93.81 191 VAL A C 1
ATOM 1435 O O . VAL A 1 191 ? -10.399 -11.563 23.734 1.00 93.81 191 VAL A O 1
ATOM 1438 N N . GLN A 1 192 ? -10.346 -11.210 25.941 1.00 95.50 192 GLN A N 1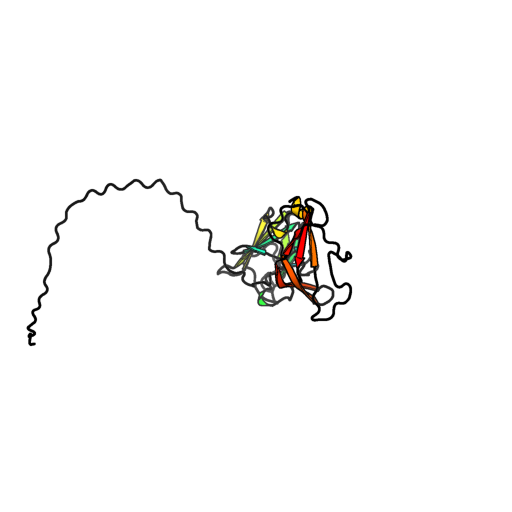
ATOM 1439 C CA . GLN A 1 192 ? -11.101 -9.976 25.884 1.00 95.50 192 GLN A CA 1
ATOM 1440 C C . GLN A 1 192 ? -10.177 -8.798 25.561 1.00 95.50 192 GLN A C 1
ATOM 1442 O O . GLN A 1 192 ? -9.182 -8.565 26.254 1.00 95.50 192 GLN A O 1
ATOM 1447 N N . LEU A 1 193 ? -10.558 -8.012 24.558 1.00 96.62 193 LEU A N 1
ATOM 1448 C CA . LEU A 1 193 ? -9.952 -6.726 24.225 1.00 96.62 193 LEU A CA 1
ATOM 1449 C C . LEU A 1 193 ? -11.013 -5.637 24.257 1.00 96.62 193 LEU A C 1
ATOM 1451 O O . LEU A 1 193 ? -12.142 -5.828 23.798 1.00 96.62 193 LEU A O 1
ATOM 1455 N N . ALA A 1 194 ? -10.645 -4.480 24.790 1.00 96.69 194 ALA A N 1
ATOM 1456 C CA . ALA A 1 194 ? -11.555 -3.362 24.898 1.00 96.69 194 ALA A CA 1
ATOM 1457 C C . ALA A 1 194 ? -10.844 -2.010 24.843 1.00 96.69 194 ALA A C 1
ATOM 1459 O O . ALA A 1 194 ? -9.676 -1.884 25.206 1.00 96.69 194 ALA A O 1
ATOM 1460 N N . PHE A 1 195 ? -11.575 -0.989 24.408 1.00 96.94 195 PHE A N 1
ATOM 1461 C CA . PHE A 1 195 ? -11.129 0.404 24.407 1.00 96.94 195 PHE A CA 1
ATOM 1462 C C . PHE A 1 195 ? -12.276 1.319 24.845 1.00 96.94 195 PHE A C 1
ATOM 1464 O O . PHE A 1 195 ? -13.449 0.933 24.783 1.00 96.94 195 PHE A O 1
ATOM 1471 N N . SER A 1 196 ? -11.957 2.532 25.298 1.00 96.56 196 SER A N 1
ATOM 1472 C CA . SER A 1 196 ? -12.948 3.590 25.518 1.00 96.56 196 SER A CA 1
ATOM 1473 C C . SER A 1 196 ? -12.828 4.722 24.502 1.00 96.56 196 SER A C 1
ATOM 1475 O O . SER A 1 196 ? -11.767 4.952 23.919 1.00 96.56 196 SER A O 1
ATOM 1477 N N . ALA A 1 197 ? -13.937 5.414 24.268 1.00 95.88 197 ALA A N 1
ATOM 1478 C CA . ALA A 1 197 ? -14.029 6.528 23.333 1.00 95.88 197 ALA A CA 1
ATOM 1479 C C . ALA A 1 197 ? -14.931 7.630 23.901 1.00 95.88 197 ALA A C 1
ATOM 1481 O O . ALA A 1 197 ? -15.832 7.322 24.685 1.00 95.88 197 ALA A O 1
ATOM 1482 N N . PRO A 1 198 ? -14.766 8.897 23.486 1.00 95.12 198 PRO A N 1
ATOM 1483 C CA . PRO A 1 198 ? -15.852 9.868 23.551 1.00 95.12 198 PRO A CA 1
ATOM 1484 C C . PRO A 1 198 ? -17.067 9.368 22.760 1.00 95.12 198 PRO A C 1
ATOM 1486 O O . PRO A 1 198 ? -16.921 8.548 21.850 1.00 95.12 198 PRO A O 1
ATOM 1489 N N . ALA A 1 199 ? -18.248 9.910 23.054 1.00 91.88 199 ALA A N 1
ATOM 1490 C CA . ALA A 1 199 ? -19.434 9.647 22.248 1.00 91.88 199 ALA A CA 1
ATOM 1491 C C . ALA A 1 199 ? -19.199 9.937 20.750 1.00 91.88 199 ALA A C 1
ATOM 1493 O O . ALA A 1 199 ? -18.506 10.892 20.379 1.00 91.88 199 ALA A O 1
ATOM 1494 N N . GLY A 1 200 ? -19.809 9.118 19.891 1.00 92.06 200 GLY A N 1
ATOM 1495 C CA . GLY A 1 200 ? -19.830 9.337 18.439 1.00 92.06 200 GLY A CA 1
ATOM 1496 C C . GLY A 1 200 ? -19.078 8.297 17.613 1.00 92.06 200 GLY A C 1
ATOM 1497 O O . GLY A 1 200 ? -18.959 8.457 16.404 1.00 92.06 200 GLY A O 1
ATOM 1498 N N . VAL A 1 201 ? -18.580 7.219 18.221 1.00 94.31 201 VAL A N 1
ATOM 1499 C CA . VAL A 1 201 ? -18.209 6.028 17.441 1.00 94.31 201 VAL A CA 1
ATOM 1500 C C . VAL A 1 201 ? -19.504 5.448 16.875 1.00 94.31 201 VAL A C 1
ATOM 1502 O O . VAL A 1 201 ? -20.474 5.349 17.613 1.00 94.31 201 VAL A O 1
ATOM 1505 N N . GLU A 1 202 ? -19.563 5.043 15.608 1.00 93.69 202 GLU A N 1
ATOM 1506 C CA . GLU A 1 202 ? -20.759 4.398 15.027 1.00 93.69 202 GLU A CA 1
ATOM 1507 C C . GLU A 1 202 ? -20.666 2.871 15.125 1.00 93.69 202 GLU A C 1
ATOM 1509 O O . GLU A 1 202 ? -21.582 2.200 15.607 1.00 93.69 202 GLU A O 1
ATOM 1514 N N . GLN A 1 203 ? -19.500 2.331 14.773 1.00 94.31 203 GLN A N 1
ATOM 1515 C CA . GLN A 1 203 ? -19.184 0.910 14.826 1.00 94.31 203 GLN A CA 1
ATOM 1516 C C . GLN A 1 203 ? -17.715 0.712 15.211 1.00 94.31 203 GLN A C 1
ATOM 1518 O O . GLN A 1 203 ? -16.851 1.510 14.854 1.00 94.31 203 GLN A O 1
ATOM 1523 N N . ALA A 1 204 ? -17.430 -0.387 15.908 1.00 95.94 204 ALA A N 1
ATOM 1524 C CA . ALA A 1 204 ? -16.079 -0.827 16.225 1.00 95.94 204 ALA A CA 1
ATOM 1525 C C . ALA A 1 204 ? -15.923 -2.310 15.874 1.00 95.94 204 ALA A C 1
ATOM 1527 O O . ALA A 1 204 ? -16.833 -3.110 16.090 1.00 95.94 204 ALA A O 1
ATOM 1528 N N . THR A 1 205 ? -14.784 -2.677 15.292 1.00 95.88 205 THR A N 1
ATOM 1529 C CA . THR A 1 205 ? -14.470 -4.057 14.898 1.00 95.88 205 THR A CA 1
ATOM 1530 C C . THR A 1 205 ? -13.044 -4.369 15.317 1.00 95.88 205 THR A C 1
ATOM 1532 O O . THR A 1 205 ? -12.124 -3.651 14.932 1.00 95.88 205 THR A O 1
ATOM 1535 N N . LEU A 1 206 ? -12.860 -5.444 16.076 1.00 94.50 206 LEU A N 1
ATOM 1536 C CA . LEU A 1 206 ? -11.551 -6.014 16.350 1.00 94.50 206 LEU A CA 1
ATOM 1537 C C . LEU A 1 206 ? -11.103 -6.803 15.117 1.00 94.50 206 LEU A C 1
ATOM 1539 O O . LEU A 1 206 ? -11.759 -7.767 14.722 1.00 94.50 206 LEU A O 1
ATOM 1543 N N . VAL A 1 207 ? -9.997 -6.390 14.504 1.00 92.25 207 VAL A N 1
ATOM 1544 C CA . VAL A 1 207 ? -9.367 -7.133 13.408 1.00 92.25 207 VAL A CA 1
ATOM 1545 C C . VAL A 1 207 ? -8.242 -7.974 13.998 1.00 92.25 207 VAL A C 1
ATOM 1547 O O . VAL A 1 207 ? -7.348 -7.446 14.655 1.00 92.25 207 VAL A O 1
ATOM 1550 N N . ILE A 1 208 ? -8.318 -9.286 13.795 1.00 89.00 208 ILE A N 1
ATOM 1551 C CA . ILE A 1 208 ? -7.281 -10.234 14.201 1.00 89.00 208 ILE A CA 1
ATOM 1552 C C . ILE A 1 208 ? -6.497 -10.592 12.953 1.00 89.00 208 ILE A C 1
ATOM 1554 O O . ILE A 1 208 ? -7.074 -11.089 11.986 1.00 89.00 208 ILE A O 1
ATOM 1558 N N . GLU A 1 209 ? -5.191 -10.367 12.988 1.00 88.12 209 GLU A N 1
ATOM 1559 C CA . GLU A 1 209 ? -4.303 -10.596 11.855 1.00 88.12 209 GLU A CA 1
ATOM 1560 C C . GLU A 1 209 ? -3.213 -11.592 12.230 1.00 88.12 209 GLU A C 1
ATOM 1562 O O . GLU A 1 209 ? -2.715 -11.624 13.359 1.00 88.12 209 GLU A O 1
ATOM 1567 N N . ARG A 1 210 ? -2.835 -12.424 11.263 1.00 82.44 210 ARG A N 1
ATOM 1568 C CA . ARG A 1 210 ? -1.666 -13.285 11.371 1.00 82.44 210 ARG A CA 1
ATOM 1569 C C . ARG A 1 210 ? -0.481 -12.519 10.826 1.00 82.44 210 ARG A C 1
ATOM 1571 O O . ARG A 1 210 ? -0.449 -12.205 9.640 1.00 82.44 210 ARG A O 1
ATOM 1578 N N . ARG A 1 211 ? 0.494 -12.269 11.696 1.00 81.75 211 ARG A N 1
ATOM 1579 C CA . ARG A 1 211 ? 1.785 -11.729 11.288 1.00 81.75 211 ARG A CA 1
ATOM 1580 C C . ARG A 1 211 ? 2.665 -12.859 10.763 1.00 81.75 211 ARG A C 1
ATOM 1582 O O . ARG A 1 211 ? 3.010 -13.763 11.527 1.00 81.75 211 ARG A O 1
ATOM 1589 N N . GLN A 1 212 ? 3.035 -12.791 9.492 1.00 75.25 212 GLN A N 1
ATOM 1590 C CA . GLN A 1 212 ? 4.127 -13.578 8.933 1.00 75.25 212 GLN A CA 1
ATOM 1591 C C . GLN A 1 212 ? 5.412 -12.777 9.105 1.00 75.25 212 GLN A C 1
ATOM 1593 O O . GLN A 1 212 ? 5.491 -11.617 8.704 1.00 75.25 212 GLN A O 1
ATOM 1598 N N . HIS A 1 213 ? 6.393 -13.382 9.770 1.00 75.00 213 HIS A N 1
ATOM 1599 C CA . HIS A 1 213 ? 7.690 -12.768 10.003 1.00 75.00 213 HIS A CA 1
ATOM 1600 C C . HIS A 1 213 ? 8.783 -13.764 9.625 1.00 75.00 213 HIS A C 1
ATOM 1602 O O . HIS A 1 213 ? 8.939 -14.783 10.296 1.0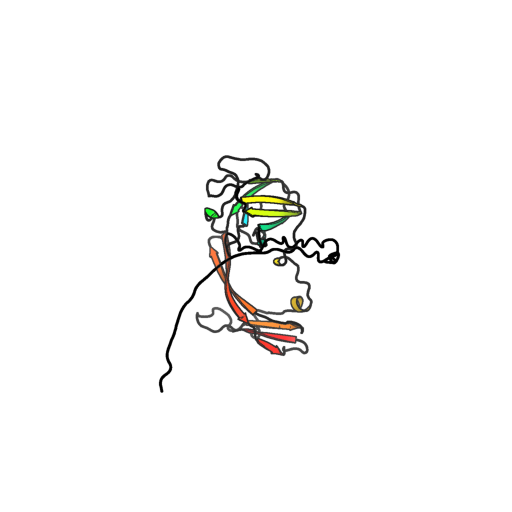0 75.00 213 HIS A O 1
ATOM 1608 N N . GLU A 1 214 ? 9.511 -13.480 8.544 1.00 75.69 214 GLU A N 1
ATOM 1609 C CA . GLU A 1 214 ? 10.591 -14.340 8.044 1.00 75.69 214 GLU A CA 1
ATOM 1610 C C . GLU A 1 214 ? 11.925 -13.595 7.957 1.00 75.69 214 GLU A C 1
ATOM 1612 O O . GLU A 1 214 ? 11.988 -12.384 7.707 1.00 75.69 214 GLU A O 1
ATOM 1617 N N . GLY A 1 215 ? 13.013 -14.343 8.159 1.00 70.94 215 GLY A N 1
ATOM 1618 C CA . GLY A 1 215 ? 14.375 -13.813 8.131 1.00 70.94 215 GLY A CA 1
ATOM 1619 C C . GLY A 1 215 ? 14.616 -12.709 9.169 1.00 70.94 215 GLY A C 1
ATOM 1620 O O . GLY A 1 215 ? 13.985 -12.663 10.225 1.00 70.94 215 GLY A O 1
ATOM 1621 N N . ASN A 1 216 ? 15.533 -11.788 8.864 1.00 65.50 216 ASN A N 1
ATOM 1622 C CA . ASN A 1 216 ? 15.815 -10.617 9.700 1.00 65.50 216 ASN A CA 1
ATOM 1623 C C . ASN A 1 216 ? 14.819 -9.478 9.406 1.00 65.50 216 ASN A C 1
ATOM 1625 O O . ASN A 1 216 ? 15.214 -8.412 8.948 1.00 65.50 216 ASN A O 1
ATOM 1629 N N . GLN A 1 217 ? 13.520 -9.733 9.615 1.00 55.03 217 GLN A N 1
ATOM 1630 C CA . GLN A 1 217 ? 12.424 -8.813 9.241 1.00 55.03 217 GLN A CA 1
ATOM 1631 C C . GLN A 1 217 ? 12.299 -8.541 7.734 1.00 55.03 217 GLN A C 1
ATOM 1633 O O . GLN A 1 217 ? 11.768 -7.514 7.330 1.00 55.03 217 GLN A O 1
ATOM 1638 N N . THR A 1 218 ? 12.766 -9.470 6.903 1.00 57.06 218 THR A N 1
ATOM 1639 C CA . THR A 1 218 ? 12.745 -9.339 5.437 1.00 57.06 218 THR A CA 1
ATOM 1640 C C . THR A 1 218 ? 11.341 -9.523 4.862 1.00 57.06 218 THR A C 1
ATOM 1642 O O . THR A 1 218 ? 11.018 -8.931 3.836 1.00 57.06 218 THR A O 1
ATOM 1645 N N . VAL A 1 219 ? 10.505 -10.313 5.541 1.00 56.16 219 VAL A N 1
ATOM 1646 C CA . VAL A 1 219 ? 9.069 -10.428 5.266 1.00 56.16 219 VAL A CA 1
ATOM 1647 C C . VAL A 1 219 ? 8.319 -10.002 6.519 1.00 56.16 219 VAL A C 1
ATOM 1649 O O . VAL A 1 219 ? 8.535 -10.574 7.593 1.00 56.16 219 VAL A O 1
ATOM 1652 N N . LEU A 1 220 ? 7.457 -8.997 6.371 1.00 65.31 220 LEU A N 1
ATOM 1653 C CA . LEU A 1 220 ? 6.501 -8.556 7.377 1.00 65.31 220 LEU A CA 1
ATOM 1654 C C . LEU A 1 220 ? 5.146 -8.387 6.688 1.00 65.31 220 LEU A C 1
ATOM 1656 O O . LEU A 1 220 ? 4.870 -7.343 6.108 1.00 65.31 220 LEU A O 1
ATOM 1660 N N . ALA A 1 221 ? 4.319 -9.429 6.741 1.00 61.72 221 ALA A N 1
ATOM 1661 C CA . ALA A 1 221 ? 2.977 -9.409 6.170 1.00 61.72 221 ALA A CA 1
ATOM 1662 C C . ALA A 1 221 ? 1.927 -9.614 7.266 1.00 61.72 221 ALA A C 1
ATOM 1664 O O . ALA A 1 221 ? 2.114 -10.418 8.188 1.00 61.72 221 ALA A O 1
ATOM 1665 N N . TYR A 1 222 ? 0.814 -8.890 7.159 1.00 71.50 222 TYR A N 1
ATOM 1666 C CA . TYR A 1 222 ? -0.348 -9.028 8.031 1.00 71.50 222 TYR A CA 1
ATOM 1667 C C . TYR A 1 222 ? -1.527 -9.533 7.205 1.00 71.50 222 TYR A C 1
ATOM 1669 O O . TYR A 1 222 ? -2.015 -8.849 6.311 1.00 71.50 222 TYR A O 1
ATOM 1677 N N . HIS A 1 223 ? -1.993 -10.742 7.509 1.00 74.12 223 HIS A N 1
ATOM 1678 C CA . HIS A 1 223 ? -3.157 -11.322 6.844 1.00 74.12 223 HIS A CA 1
ATOM 1679 C C . HIS A 1 223 ? -4.350 -11.329 7.800 1.00 74.12 223 HIS A C 1
ATOM 1681 O O . HIS A 1 223 ? -4.264 -11.975 8.853 1.00 74.12 223 HIS A O 1
ATOM 1687 N N . PRO A 1 224 ? -5.470 -10.663 7.466 1.00 78.56 224 PRO A N 1
ATOM 1688 C CA . PRO A 1 224 ? -6.685 -10.733 8.265 1.00 78.56 224 PRO A CA 1
ATOM 1689 C C . PRO A 1 224 ? -7.162 -12.178 8.438 1.00 78.56 224 PRO A C 1
ATOM 1691 O O . PRO A 1 224 ? -7.396 -12.897 7.471 1.00 78.56 224 PRO A O 1
ATOM 1694 N N . VAL A 1 225 ? -7.314 -12.600 9.690 1.00 87.25 225 VAL A N 1
ATOM 1695 C CA . VAL A 1 225 ? -7.822 -13.923 10.082 1.00 87.25 225 VAL A CA 1
ATOM 1696 C C . VAL A 1 225 ? -9.282 -13.829 10.502 1.00 87.25 225 VAL A C 1
ATOM 1698 O O . VAL A 1 225 ? -10.075 -14.710 10.182 1.00 87.25 225 VAL A O 1
ATOM 1701 N N . ALA A 1 226 ? -9.643 -12.769 11.226 1.00 87.38 226 ALA A N 1
ATOM 1702 C CA . ALA A 1 226 ? -11.005 -12.559 11.693 1.00 87.38 226 ALA A CA 1
ATOM 1703 C C . ALA A 1 226 ? -11.321 -11.073 11.871 1.00 87.38 226 ALA A C 1
ATOM 1705 O O . ALA A 1 226 ? -10.442 -10.243 12.106 1.00 87.38 226 ALA A O 1
ATOM 1706 N N . ARG A 1 227 ? -12.612 -10.751 11.788 1.00 91.94 227 ARG A N 1
ATOM 1707 C CA . ARG A 1 227 ? -13.171 -9.435 12.101 1.00 91.94 227 ARG A CA 1
ATOM 1708 C C . ARG A 1 227 ? -14.317 -9.647 13.082 1.00 91.94 227 ARG A C 1
ATOM 1710 O O . ARG A 1 227 ? -15.339 -10.214 12.708 1.00 91.94 227 ARG A O 1
ATOM 1717 N N . VAL A 1 228 ? -14.133 -9.224 14.326 1.00 95.62 228 VAL A N 1
ATOM 1718 C CA . VAL A 1 228 ? -15.094 -9.432 15.416 1.00 95.62 228 VAL A CA 1
ATOM 1719 C C . VAL A 1 228 ? -15.749 -8.092 15.757 1.00 95.62 228 VAL A C 1
ATOM 1721 O O . VAL A 1 228 ? -15.052 -7.178 16.207 1.00 95.62 228 VAL A O 1
ATOM 1724 N N . PRO A 1 229 ? -17.064 -7.915 15.533 1.00 96.81 229 PRO A N 1
ATOM 1725 C CA . PRO A 1 229 ? -17.767 -6.710 15.958 1.00 96.81 229 PRO A CA 1
ATOM 1726 C C . PRO A 1 229 ? -17.632 -6.513 17.469 1.00 96.81 229 PRO A C 1
ATOM 1728 O O . PRO A 1 229 ? -17.868 -7.439 18.244 1.00 96.81 229 PRO A O 1
ATOM 1731 N N . MET A 1 230 ? -17.263 -5.308 17.893 1.00 98.19 230 MET A N 1
ATOM 1732 C CA . MET A 1 230 ? -17.156 -4.992 19.314 1.00 98.19 230 MET A CA 1
ATOM 1733 C C . MET A 1 230 ? -18.508 -4.521 19.847 1.00 98.19 230 MET A C 1
ATOM 1735 O O . MET A 1 230 ? -19.200 -3.711 19.228 1.00 98.19 230 MET A O 1
ATOM 1739 N N . GLN A 1 231 ? -18.872 -5.009 21.025 1.00 97.44 231 GLN A N 1
ATOM 1740 C CA . GLN A 1 231 ? -20.097 -4.639 21.718 1.00 97.44 231 GLN A CA 1
ATOM 1741 C C . GLN A 1 231 ? -19.917 -3.292 22.416 1.00 97.44 231 GLN A C 1
ATOM 1743 O O . GLN A 1 231 ? -18.946 -3.098 23.150 1.00 97.44 231 GLN A O 1
ATOM 1748 N N . ARG A 1 232 ? -20.863 -2.376 22.188 1.00 96.88 232 ARG A N 1
ATOM 1749 C CA . ARG A 1 232 ? -20.911 -1.060 22.830 1.00 96.88 232 ARG A CA 1
ATOM 1750 C C . ARG A 1 232 ? -21.585 -1.150 24.198 1.00 96.88 232 ARG A C 1
ATOM 1752 O O . ARG A 1 232 ? -22.664 -1.725 24.318 1.00 96.88 232 ARG A O 1
ATOM 1759 N N . SER A 1 233 ? -21.007 -0.494 25.194 1.00 94.94 233 SER A N 1
ATOM 1760 C CA . SER A 1 233 ? -21.618 -0.244 26.500 1.00 94.94 233 SER A CA 1
ATOM 1761 C C . SER A 1 233 ? -21.260 1.154 27.015 1.00 94.94 233 SER A C 1
ATOM 1763 O O . SER A 1 233 ? -20.456 1.868 26.414 1.00 94.94 233 SER A O 1
ATOM 1765 N N . ALA A 1 234 ? -21.848 1.560 28.141 1.00 93.38 234 ALA A N 1
ATOM 1766 C CA . ALA A 1 234 ? -21.451 2.792 28.818 1.00 93.38 234 ALA A CA 1
ATOM 1767 C C . ALA A 1 234 ? -19.987 2.713 29.295 1.00 93.38 234 ALA A C 1
ATOM 1769 O O . ALA A 1 234 ? -19.523 1.652 29.727 1.00 93.38 234 ALA A O 1
ATOM 1770 N N . GLY A 1 235 ? -19.261 3.828 29.191 1.00 88.62 235 GLY A N 1
ATOM 1771 C CA . GLY A 1 235 ? -17.908 3.979 29.721 1.00 88.62 235 GLY A CA 1
ATOM 1772 C C . GLY A 1 235 ? -17.880 4.219 31.232 1.00 88.62 235 GLY A C 1
ATOM 1773 O O . GLY A 1 235 ? -18.903 4.452 31.869 1.00 88.62 235 GLY A O 1
ATOM 1774 N N . LEU A 1 236 ? -16.674 4.186 31.810 1.00 82.44 236 LEU A N 1
ATOM 1775 C CA . LEU A 1 236 ? -16.457 4.430 33.245 1.00 82.44 236 LEU A CA 1
ATOM 1776 C C . LEU A 1 236 ? -16.642 5.904 33.640 1.00 82.44 236 LEU A C 1
ATOM 1778 O O . LEU A 1 236 ? -16.863 6.206 34.809 1.00 82.44 236 LEU A O 1
ATOM 1782 N N . GLN A 1 237 ? -16.524 6.819 32.676 1.00 86.19 237 GLN A N 1
ATOM 1783 C CA . GLN A 1 237 ? -16.709 8.254 32.872 1.00 86.19 237 GLN A CA 1
ATOM 1784 C C . GLN A 1 237 ? -17.959 8.743 32.128 1.00 86.19 237 GLN A C 1
ATOM 1786 O O . GLN A 1 237 ? -18.260 8.226 31.047 1.00 86.19 237 GLN A O 1
ATOM 1791 N N . PRO A 1 238 ? -18.665 9.764 32.649 1.00 88.50 238 PRO A N 1
ATOM 1792 C CA . PRO A 1 238 ? -19.770 10.393 31.934 1.00 88.50 238 PRO A CA 1
ATOM 1793 C C . PRO A 1 238 ? -19.346 10.859 30.536 1.00 88.50 238 PRO A C 1
ATOM 1795 O O . PRO A 1 238 ? -18.302 11.487 30.374 1.00 88.50 238 PRO A O 1
ATOM 1798 N N . GLY A 1 239 ? -20.154 10.543 29.523 1.00 85.94 239 GLY A N 1
ATOM 1799 C CA . GLY A 1 239 ? -19.871 10.898 28.128 1.00 85.94 239 GLY A CA 1
ATOM 1800 C C . GLY A 1 239 ? -18.843 10.006 27.418 1.00 85.94 239 GLY A C 1
ATOM 1801 O O . GLY A 1 239 ? -18.565 10.248 26.242 1.00 85.94 239 GLY A O 1
ATOM 1802 N N . GLN A 1 240 ? -18.305 8.977 28.088 1.00 92.81 240 GLN A N 1
ATOM 1803 C CA . GLN A 1 240 ? -17.532 7.922 27.431 1.00 92.81 240 GLN A CA 1
ATOM 1804 C C . GLN A 1 240 ? -18.393 6.712 27.076 1.00 92.81 240 GLN A C 1
ATOM 1806 O O . GLN A 1 240 ? -19.323 6.326 27.787 1.00 92.81 240 GLN A O 1
ATOM 1811 N N . GLU A 1 241 ? -17.987 6.062 25.999 1.00 95.69 241 GLU A N 1
ATOM 1812 C CA . GLU A 1 241 ? -18.479 4.777 25.536 1.00 95.69 241 GLU A CA 1
ATOM 1813 C C . GLU A 1 241 ? -17.367 3.737 25.669 1.00 95.69 241 GLU A C 1
ATOM 1815 O O . GLU A 1 241 ? -16.172 4.056 25.639 1.00 95.69 241 GLU A O 1
ATOM 1820 N N . ARG A 1 242 ? -17.759 2.478 25.827 1.00 96.31 242 ARG A N 1
ATOM 1821 C CA . ARG A 1 242 ? -16.855 1.339 25.940 1.00 96.31 242 ARG A CA 1
ATOM 1822 C C . ARG A 1 242 ? -17.159 0.341 24.837 1.00 96.31 242 ARG A C 1
ATOM 1824 O O . ARG A 1 242 ? -18.322 0.051 24.581 1.00 96.31 242 ARG A O 1
ATOM 1831 N N . PHE A 1 243 ? -16.116 -0.203 24.223 1.00 97.81 243 PHE A N 1
ATOM 1832 C CA . PHE A 1 243 ? -16.228 -1.210 23.174 1.00 97.81 243 PHE A CA 1
ATOM 1833 C C . PHE A 1 243 ? -15.429 -2.439 23.571 1.00 97.81 243 PHE A C 1
ATOM 1835 O O . PHE A 1 243 ? -14.258 -2.303 23.915 1.00 97.81 243 PHE A O 1
ATOM 1842 N N . THR A 1 244 ? -16.054 -3.617 23.534 1.00 97.31 244 THR A N 1
ATOM 1843 C CA . THR A 1 244 ? -15.442 -4.882 23.977 1.00 97.31 244 THR A CA 1
ATOM 1844 C C . THR A 1 244 ? -15.657 -5.995 22.952 1.00 97.31 244 THR A C 1
ATOM 1846 O O . THR A 1 244 ? -16.760 -6.144 22.433 1.00 97.31 244 THR A O 1
ATOM 1849 N N . ALA A 1 245 ? -14.628 -6.795 22.682 1.00 97.31 245 ALA A N 1
ATOM 1850 C CA . ALA A 1 245 ? -14.711 -8.051 21.930 1.00 97.31 245 ALA A CA 1
ATOM 1851 C C . ALA A 1 245 ? -13.960 -9.165 22.670 1.00 97.31 245 ALA A C 1
ATOM 1853 O O . ALA A 1 245 ? -13.135 -8.878 23.539 1.00 97.31 245 ALA A O 1
ATOM 1854 N N . ARG A 1 246 ? -14.289 -10.411 22.335 1.00 92.62 246 ARG A N 1
ATOM 1855 C CA . ARG A 1 246 ? -13.767 -11.656 22.905 1.00 92.62 246 ARG A CA 1
ATOM 1856 C C . ARG A 1 246 ? -13.453 -12.636 21.784 1.00 92.62 246 ARG A C 1
ATOM 1858 O O . ARG A 1 246 ? -14.151 -12.530 20.746 1.00 92.62 246 ARG A O 1
#

Sequence (246 aa):
MRATRWANLAAMLTALAMAGACTSVVPLAPPGVRDQSAAGACSAAPWGDNPPYLRGTMNQWQADEASEFVWRCNAYQLNVQLSGEHRFKIADDSWRDDTILANARGVATEGLPPVLARGPATTELRQHFAGKQTLTLRFGPAGPQLSLADGHFVDVRQQPVTHPTALGLRHDSRALADKQPFGAVPAGTEVQLAFSAPAGVEQATLVIERRQHEGNQTVLAYHPVARVPMQRSAGLQPGQERFTAR

Radius of gyration: 31.22 Å; chains: 1; bounding box: 93×56×83 Å

Foldseek 3Di:
DDDDDDDDDDDDDDDDDDDDDDPDDDPPDPPDPPPPPPPPAQDADPVHPFFKFWAWPVHPRFRDPLRTFDRDRFKTKHKDFDAFKIWTWIATLVRPQQRTWAAQQPDADEDFDQATDTGDNHDIYIYGDDGTWMWIWGQDPVHIGIDIGHHDDDDVVPDPDDDQQVVFKDADPPDPVAWPDDDDDDPPDDIKGKIKTAPDDPWDKDWDWDFDADDPSRDTDTHTPDIHTWDWDDDPDPRMIMTMDD

pLDDT: mean 83.59, std 18.92, range [32.16, 98.44]

Secondary structure (DSSP, 8-state):
----------------------------PPS--------PPPPPPTTTT---EEEETTTTT---GGGB-EE-SS-EEEEEEEEEEEEEEEE-TT--TTT-EEBPTT---BS--SS-EESTTPBPEEEEEEEEEEEEEEEETTEEEEEEEES----GGGS----HHHHT-B--TTSTTTEES-SSPPTT---EEEEEEES-----EEEEEEEEEETTTTEEEEEEEEEEEPEEEE-SSTTEEEEEE-